Protein AF-A0A382U1D6-F1 (afdb_monomer_lite)

Radius of gyration: 24.94 Å; chains: 1; bounding box: 65×46×63 Å

Structure (mmCIF, N/CA/C/O backbone):
data_AF-A0A382U1D6-F1
#
_entry.id   AF-A0A382U1D6-F1
#
loop_
_atom_site.group_PDB
_atom_site.id
_atom_site.type_symbol
_atom_site.label_atom_id
_atom_site.label_alt_id
_atom_site.label_comp_id
_atom_site.label_asym_id
_atom_site.label_entity_id
_atom_site.label_seq_id
_atom_site.pdbx_PDB_ins_code
_atom_site.Cartn_x
_atom_site.Cartn_y
_atom_site.Cartn_z
_atom_site.occupancy
_atom_site.B_iso_or_equiv
_atom_site.auth_seq_id
_atom_site.auth_comp_id
_atom_site.auth_asym_id
_atom_site.auth_atom_id
_atom_site.pdbx_PDB_model_num
ATOM 1 N N . LYS A 1 1 ? -32.615 -2.394 10.708 1.00 61.72 1 LYS A N 1
ATOM 2 C CA . LYS A 1 1 ? -32.248 -0.959 10.803 1.00 61.72 1 LYS A CA 1
ATOM 3 C C . LYS A 1 1 ? -30.728 -0.877 10.762 1.00 61.72 1 LYS A C 1
ATOM 5 O O . LYS A 1 1 ? -30.126 -1.782 11.329 1.00 61.72 1 LYS A O 1
ATOM 10 N N . PRO A 1 2 ? -30.120 0.109 10.083 1.00 71.50 2 PRO A N 1
ATOM 11 C CA . PRO A 1 2 ? -28.679 0.324 10.190 1.00 71.50 2 PRO A CA 1
ATOM 12 C C . PRO A 1 2 ? -28.311 0.569 11.660 1.00 71.50 2 PRO A C 1
ATOM 14 O O . PRO A 1 2 ? -29.080 1.213 12.378 1.00 71.50 2 PRO A O 1
ATOM 17 N N . ILE A 1 3 ? -27.182 0.018 12.109 1.00 77.25 3 ILE A N 1
ATOM 18 C CA . ILE A 1 3 ? -26.645 0.325 13.436 1.00 77.25 3 ILE A CA 1
ATOM 19 C C . ILE A 1 3 ? -26.146 1.771 13.435 1.00 77.25 3 ILE A C 1
ATOM 21 O O . ILE A 1 3 ? -25.499 2.207 12.483 1.00 77.25 3 ILE A O 1
ATOM 25 N N . GLN A 1 4 ? -26.471 2.524 14.482 1.00 84.25 4 GLN A N 1
ATOM 26 C CA . GLN A 1 4 ? -25.876 3.836 14.701 1.00 84.25 4 GLN A CA 1
ATOM 27 C C . GLN A 1 4 ? -24.595 3.654 15.510 1.00 84.25 4 GLN A C 1
ATOM 29 O O . GLN A 1 4 ? -24.649 3.270 16.678 1.00 84.25 4 GLN A O 1
ATOM 34 N N . LEU A 1 5 ? -23.461 3.898 14.853 1.00 88.88 5 LEU A N 1
ATOM 35 C CA . LEU A 1 5 ? -22.163 4.039 15.496 1.00 88.88 5 LEU A CA 1
ATOM 36 C C . LEU A 1 5 ? -21.977 5.512 15.868 1.00 88.88 5 LEU A C 1
ATOM 38 O O . LEU A 1 5 ? -21.835 6.360 14.988 1.00 88.88 5 LEU A O 1
ATOM 42 N N . GLY A 1 6 ? -22.000 5.804 17.162 1.00 92.25 6 GLY A N 1
ATOM 43 C CA . GLY A 1 6 ? -21.656 7.115 17.693 1.00 92.25 6 GLY A CA 1
ATOM 44 C C . GLY A 1 6 ? -20.143 7.298 17.775 1.00 92.25 6 GLY A C 1
ATOM 45 O O . GLY A 1 6 ? -19.407 6.363 18.089 1.00 92.25 6 GLY A O 1
ATOM 46 N N . TYR A 1 7 ? -19.683 8.518 17.534 1.00 92.44 7 TYR A N 1
ATOM 47 C CA . TYR A 1 7 ? -18.323 8.941 17.840 1.00 92.44 7 TYR A CA 1
ATOM 48 C C . TYR A 1 7 ? -18.414 10.170 18.738 1.00 92.44 7 TYR A C 1
ATOM 50 O O . TYR A 1 7 ? -18.991 11.183 18.334 1.00 92.44 7 TYR A O 1
ATOM 58 N N . GLY A 1 8 ? -17.912 10.066 19.966 1.00 86.38 8 GLY A N 1
ATOM 59 C CA . GLY A 1 8 ? -18.085 11.109 20.973 1.00 86.38 8 GLY A CA 1
ATOM 60 C C . GLY A 1 8 ? -18.498 10.585 22.343 1.00 86.38 8 GLY A C 1
ATOM 61 O O . GLY A 1 8 ? -18.727 9.396 22.554 1.00 86.38 8 GLY A O 1
ATOM 62 N N . ASN A 1 9 ? -18.634 11.520 23.281 1.00 78.81 9 ASN A N 1
ATOM 63 C CA . ASN A 1 9 ? -19.023 11.241 24.668 1.00 78.81 9 ASN A CA 1
ATOM 64 C C . ASN A 1 9 ? -20.546 11.257 24.885 1.00 78.81 9 ASN A C 1
ATOM 66 O O . ASN A 1 9 ? -21.025 11.165 26.014 1.00 78.81 9 ASN A O 1
ATOM 70 N N . ASN A 1 10 ? -21.327 11.396 23.815 1.00 75.38 10 ASN A N 1
ATOM 71 C CA . ASN A 1 10 ? -22.781 11.417 23.871 1.00 75.38 10 ASN A CA 1
ATOM 72 C C . ASN A 1 10 ? -23.362 10.014 24.137 1.00 75.38 10 ASN A C 1
ATOM 74 O O . ASN A 1 10 ? -22.925 8.995 23.598 1.00 75.38 10 ASN A O 1
ATOM 78 N N . ASN A 1 11 ? -24.389 9.959 24.990 1.00 73.38 11 ASN A N 1
ATOM 79 C CA . ASN A 1 11 ? -25.030 8.712 25.429 1.00 73.38 11 ASN A CA 1
ATOM 80 C C . ASN A 1 11 ? -26.156 8.221 24.505 1.00 73.38 11 ASN A C 1
ATOM 82 O O . ASN A 1 11 ? -26.844 7.269 24.850 1.00 73.38 11 ASN A O 1
ATOM 86 N N . GLU A 1 12 ? -26.353 8.844 23.345 1.00 78.38 12 GLU A N 1
ATOM 87 C CA . GLU A 1 12 ? -27.517 8.581 22.487 1.00 78.38 12 GLU A CA 1
ATOM 88 C C . GLU A 1 12 ? -27.360 7.345 21.588 1.00 78.38 12 GLU A C 1
ATOM 90 O O . GLU A 1 12 ? -28.355 6.761 21.164 1.00 78.38 12 GLU A O 1
ATOM 95 N N . SER A 1 13 ? -26.124 6.932 21.290 1.00 85.00 13 SER A N 1
ATOM 96 C CA . SER A 1 13 ? -25.859 5.790 20.406 1.00 85.00 13 SER A CA 1
ATOM 97 C C . SER A 1 13 ? -25.731 4.481 21.182 1.00 85.00 13 SER A C 1
ATOM 99 O O . SER A 1 13 ? -25.048 4.415 22.203 1.00 85.00 13 SER A O 1
ATOM 101 N N . ILE A 1 14 ? -26.342 3.421 20.644 1.00 89.81 14 ILE A N 1
ATOM 102 C CA . ILE A 1 14 ? -26.284 2.061 21.206 1.00 89.81 14 ILE A CA 1
ATOM 103 C C . ILE A 1 14 ? -24.856 1.506 21.167 1.00 89.81 14 ILE A C 1
ATOM 105 O O . ILE A 1 14 ? -24.466 0.761 22.058 1.00 89.81 14 ILE A O 1
ATOM 109 N N . LEU A 1 15 ? -24.075 1.861 20.149 1.00 93.25 15 LEU A N 1
ATOM 110 C CA . LEU A 1 15 ? -22.649 1.568 20.060 1.00 93.25 15 LEU A CA 1
ATOM 111 C C . LEU A 1 15 ? -21.903 2.885 19.874 1.00 93.25 15 LEU A C 1
ATOM 113 O O . LEU A 1 15 ? -22.2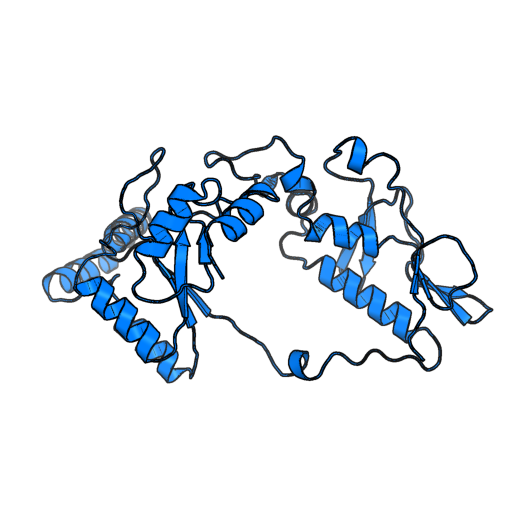79 3.669 19.002 1.00 93.25 15 LEU A O 1
ATOM 117 N N . ARG A 1 16 ? -20.841 3.121 20.646 1.00 94.50 16 ARG A N 1
ATOM 118 C CA . ARG A 1 16 ? -19.991 4.301 20.462 1.00 94.50 16 ARG A CA 1
ATOM 119 C C . ARG A 1 16 ? -18.500 4.032 20.616 1.00 94.50 16 ARG A C 1
ATOM 121 O O . ARG A 1 16 ? -18.099 3.143 21.363 1.00 94.50 16 ARG A O 1
ATOM 128 N N . VAL A 1 17 ? -17.702 4.869 19.962 1.00 95.69 17 VAL A N 1
ATOM 129 C CA . VAL A 1 17 ? -16.255 4.999 20.169 1.00 95.69 17 VAL A CA 1
ATOM 130 C C . VAL A 1 17 ? -15.987 6.265 20.974 1.00 95.69 17 VAL A C 1
ATOM 132 O O . VAL A 1 17 ? -16.478 7.341 20.620 1.00 95.69 17 VAL A O 1
ATOM 135 N N . VAL A 1 18 ? -15.225 6.126 22.058 1.00 94.19 18 VAL A N 1
ATOM 136 C CA . VAL A 1 18 ? -14.724 7.255 22.845 1.00 94.19 18 VAL A CA 1
ATOM 137 C C . VAL A 1 18 ? -13.566 7.897 22.071 1.00 94.19 18 VAL A C 1
ATOM 139 O O . VAL A 1 18 ? -12.610 7.185 21.752 1.00 94.19 18 VAL A O 1
ATOM 142 N N . PRO A 1 19 ? -13.644 9.201 21.741 1.00 93.50 19 PRO A N 1
ATOM 143 C CA . PRO A 1 19 ? -12.557 9.908 21.075 1.00 93.50 19 PRO A CA 1
ATOM 144 C C . PRO A 1 19 ? -11.292 9.912 21.924 1.00 93.50 19 PRO A C 1
ATOM 146 O O . PRO A 1 19 ? -11.357 10.034 23.149 1.00 93.50 19 PRO A O 1
ATOM 149 N N . GLY A 1 20 ? -10.153 9.819 21.254 1.00 92.31 20 GLY A N 1
ATOM 150 C CA . GLY A 1 20 ? -8.848 9.987 21.863 1.00 92.31 20 GLY A CA 1
ATOM 151 C C . GLY A 1 20 ? -8.462 11.458 21.958 1.00 92.31 20 GLY A C 1
ATOM 152 O O . GLY A 1 20 ? -9.138 12.350 21.436 1.00 92.31 20 GLY A O 1
ATOM 153 N N . GLU A 1 21 ? -7.331 11.706 22.601 1.00 91.44 21 GLU A N 1
ATOM 154 C CA . GLU A 1 21 ? -6.744 13.039 22.726 1.00 91.44 21 GLU A CA 1
ATOM 155 C C . GLU A 1 21 ? -6.018 13.408 21.434 1.00 91.44 21 GLU A C 1
ATOM 157 O O . GLU A 1 21 ? -4.825 13.170 21.253 1.00 91.44 21 GLU A O 1
ATOM 162 N N . VAL A 1 22 ? -6.797 13.919 20.483 1.00 92.81 22 VAL A N 1
ATOM 163 C CA . VAL A 1 22 ? -6.291 14.387 19.191 1.00 92.81 22 VAL A CA 1
ATOM 164 C C . VAL A 1 22 ? -5.761 15.819 19.287 1.00 92.81 22 VAL A C 1
ATOM 166 O O . VAL A 1 22 ? -4.750 16.122 18.660 1.00 92.81 22 VAL A O 1
ATOM 169 N N . ASP A 1 23 ? -6.435 16.688 20.047 1.00 88.94 23 ASP A N 1
ATOM 170 C CA . ASP A 1 23 ? -6.096 18.101 20.262 1.00 88.94 23 ASP A CA 1
ATOM 171 C C . ASP A 1 23 ? -5.495 18.791 19.022 1.00 88.94 23 ASP A C 1
ATOM 173 O O . ASP A 1 23 ? -6.114 18.836 17.956 1.00 88.94 23 ASP A O 1
ATOM 177 N N . SER A 1 24 ? -4.282 19.328 19.154 1.00 94.12 24 SER A N 1
ATOM 178 C CA . SER A 1 24 ? -3.529 19.986 18.094 1.00 94.12 24 SER A CA 1
ATOM 179 C C . SER A 1 24 ? -2.561 19.045 17.369 1.00 94.12 24 SER A C 1
ATOM 181 O O . SER A 1 24 ? -1.783 19.508 16.543 1.00 94.12 24 SER A O 1
ATOM 183 N N . PHE A 1 25 ? -2.603 17.726 17.605 1.00 96.31 25 PHE A N 1
ATOM 184 C CA . PHE A 1 25 ? -1.653 16.754 17.040 1.00 96.31 25 PHE A CA 1
ATOM 185 C C . PHE A 1 25 ? -1.473 16.913 15.523 1.00 96.31 25 PHE A C 1
ATOM 187 O O . PHE A 1 25 ? -0.350 17.019 15.023 1.00 96.31 25 PHE A O 1
ATOM 194 N N . PHE A 1 26 ? -2.591 16.979 14.788 1.00 94.69 26 PHE A N 1
ATOM 195 C CA . PHE A 1 26 ? -2.567 17.114 13.331 1.00 94.69 26 PHE A CA 1
ATOM 196 C C . PHE A 1 26 ? -2.180 18.525 12.874 1.00 94.69 26 PHE A C 1
ATOM 198 O O . PHE A 1 26 ? -1.441 18.665 11.899 1.00 94.69 26 PHE A O 1
ATOM 205 N N . SER A 1 27 ? -2.651 19.574 13.560 1.00 95.50 27 SER A N 1
ATOM 206 C CA . SER A 1 27 ? -2.316 20.961 13.205 1.00 95.50 27 SER A CA 1
ATOM 207 C C . SER A 1 27 ? -0.848 21.285 13.467 1.00 95.50 27 SER A C 1
ATOM 209 O O . SER A 1 27 ? -0.228 22.003 12.685 1.00 95.50 27 SER A O 1
ATOM 211 N N . ASP A 1 28 ? -0.290 20.699 14.522 1.00 96.62 28 ASP A N 1
ATOM 212 C CA . ASP A 1 28 ? 1.096 20.869 14.950 1.00 96.62 28 ASP A CA 1
ATOM 213 C C . ASP A 1 28 ? 2.046 19.925 14.205 1.00 96.62 28 ASP A C 1
ATOM 215 O O . ASP A 1 28 ? 3.256 19.980 14.418 1.00 96.62 28 ASP A O 1
ATOM 219 N N . LYS A 1 29 ? 1.511 19.068 13.321 1.00 95.75 29 LYS A N 1
ATOM 220 C CA . LYS A 1 29 ? 2.270 18.096 12.523 1.00 95.75 29 LYS A CA 1
ATOM 221 C C . LYS A 1 29 ? 3.151 17.178 13.370 1.00 95.75 29 LYS A C 1
ATOM 223 O O . LYS A 1 29 ? 4.266 16.836 12.985 1.00 95.75 29 LYS A O 1
ATOM 228 N N . GLN A 1 30 ? 2.647 16.760 14.524 1.00 96.88 30 GLN A N 1
ATOM 229 C CA . GLN A 1 30 ? 3.351 15.789 15.350 1.00 96.88 30 GLN A CA 1
ATOM 230 C C . GLN A 1 30 ? 3.383 14.423 14.641 1.00 96.88 30 GLN A C 1
ATOM 232 O O . GLN A 1 30 ? 2.424 14.021 13.980 1.00 96.88 30 GLN A O 1
ATOM 237 N N . GLU A 1 31 ? 4.500 13.704 14.758 1.00 96.06 31 GLU A N 1
ATOM 238 C CA . GLU A 1 31 ? 4.709 12.441 14.036 1.00 96.06 31 GLU A CA 1
ATOM 239 C C . GLU A 1 31 ? 4.026 11.235 14.694 1.00 96.06 31 GLU A C 1
ATOM 241 O O . GLU A 1 31 ? 3.459 10.385 14.005 1.00 96.06 31 GLU A O 1
ATOM 246 N N . ILE A 1 32 ? 4.117 11.124 16.022 1.00 96.19 32 ILE A N 1
ATOM 247 C CA . ILE A 1 32 ? 3.665 9.962 16.799 1.00 96.19 32 ILE A CA 1
ATOM 248 C C . ILE A 1 32 ? 2.825 10.476 17.973 1.00 96.19 32 ILE A C 1
ATOM 250 O O . ILE A 1 32 ? 3.353 11.247 18.774 1.00 96.19 32 ILE A O 1
ATOM 254 N N . PRO A 1 33 ? 1.541 10.092 18.086 1.00 96.56 33 PRO A N 1
ATOM 255 C CA . PRO A 1 33 ? 0.690 10.534 19.187 1.00 96.56 33 PRO A CA 1
ATOM 256 C C . PRO A 1 33 ? 1.007 9.762 20.470 1.00 96.56 33 PRO A C 1
ATOM 258 O O . PRO A 1 33 ? 1.694 8.740 20.435 1.00 96.56 33 PRO A O 1
ATOM 261 N N . ASN A 1 34 ? 0.441 10.192 21.599 1.00 95.81 34 ASN A N 1
ATOM 262 C CA . ASN A 1 34 ? 0.392 9.363 22.806 1.00 95.81 34 ASN A CA 1
ATOM 263 C C . ASN A 1 34 ? -0.337 8.045 22.511 1.00 95.81 34 ASN A C 1
ATOM 265 O O . ASN A 1 34 ? -1.276 8.008 21.716 1.00 95.81 34 ASN A O 1
ATOM 269 N N . TYR A 1 35 ? 0.090 6.948 23.129 1.00 96.69 35 TYR A N 1
ATOM 270 C CA . TYR A 1 35 ? -0.519 5.639 22.913 1.00 96.69 35 TYR A CA 1
ATOM 271 C C . TYR A 1 35 ? -0.370 4.743 24.138 1.00 96.69 35 TYR A C 1
ATOM 273 O O . TYR A 1 35 ? 0.588 4.851 24.906 1.00 96.69 35 TYR A O 1
ATOM 281 N N . CYS A 1 36 ? -1.276 3.777 24.262 1.00 96.44 36 CYS A N 1
ATOM 282 C CA . CYS A 1 36 ? -1.136 2.673 25.201 1.00 96.44 36 CYS A CA 1
ATOM 283 C C . CYS A 1 36 ? -1.242 1.329 24.473 1.00 96.44 36 CYS A C 1
ATOM 285 O O . CYS A 1 36 ? -1.838 1.224 23.402 1.00 96.44 36 CYS A O 1
ATOM 287 N N . PHE A 1 37 ? -0.646 0.282 25.043 1.00 96.75 37 PHE A N 1
ATOM 288 C CA . PHE A 1 37 ? -0.824 -1.078 24.542 1.00 96.75 37 PHE A CA 1
ATOM 289 C C . PHE A 1 37 ? -1.965 -1.776 25.269 1.00 96.75 37 PHE A C 1
ATOM 291 O O . PHE A 1 37 ? -2.012 -1.798 26.502 1.00 96.75 37 PHE A O 1
ATOM 298 N N . ILE A 1 38 ? -2.822 -2.425 24.489 1.00 96.00 38 ILE A N 1
ATOM 299 C CA . ILE A 1 38 ? -3.788 -3.410 24.966 1.00 96.00 38 ILE A CA 1
ATOM 300 C C . ILE A 1 38 ? -3.344 -4.811 24.548 1.00 96.00 38 ILE A C 1
ATOM 302 O O . ILE A 1 38 ? -2.645 -4.978 23.548 1.00 96.00 38 ILE A O 1
ATOM 306 N N . VAL A 1 39 ? -3.784 -5.825 25.290 1.00 95.19 39 VAL A N 1
ATOM 307 C CA . VAL A 1 39 ? -3.670 -7.219 24.853 1.00 95.19 39 VAL A CA 1
ATOM 308 C C . VAL A 1 39 ? -4.987 -7.609 24.194 1.00 95.19 39 VAL A C 1
ATOM 310 O O . VAL A 1 39 ? -6.013 -7.673 24.867 1.00 95.19 39 VAL A O 1
ATOM 313 N N . TRP A 1 40 ? -4.959 -7.873 22.891 1.00 94.75 40 TRP A N 1
ATOM 314 C CA . TRP A 1 40 ? -6.109 -8.338 22.120 1.00 94.75 40 TRP A CA 1
ATOM 315 C C . TRP A 1 40 ? -5.732 -9.606 21.363 1.00 94.75 40 TRP A C 1
ATOM 317 O O . TRP A 1 40 ? -4.732 -9.618 20.650 1.00 94.75 40 TRP A O 1
ATOM 327 N N . ASP A 1 41 ? -6.484 -10.687 21.574 1.00 92.31 41 ASP A N 1
ATOM 328 C CA . ASP A 1 41 ? -6.192 -12.016 21.009 1.00 92.31 41 ASP A CA 1
ATOM 329 C C . ASP A 1 41 ? -4.719 -12.457 21.200 1.00 92.31 41 ASP A C 1
ATOM 331 O O . ASP A 1 41 ? -4.022 -12.904 20.290 1.00 92.31 41 ASP A O 1
ATOM 335 N N . GLY A 1 42 ? -4.186 -12.234 22.408 1.00 93.44 42 GLY A N 1
ATOM 336 C CA . GLY A 1 42 ? -2.801 -12.577 22.756 1.00 93.44 42 GLY A CA 1
ATOM 337 C C . GLY A 1 42 ? -1.722 -11.704 22.097 1.00 93.44 42 GLY A C 1
ATOM 338 O O . GLY A 1 42 ? -0.536 -12.026 22.200 1.00 93.44 42 GLY A O 1
ATOM 339 N N . LYS A 1 43 ? -2.093 -10.603 21.434 1.00 94.69 43 LYS A N 1
ATOM 340 C CA . LYS A 1 43 ? -1.168 -9.654 20.801 1.00 94.69 43 LYS A CA 1
ATOM 341 C C . LYS A 1 43 ? -1.223 -8.287 21.468 1.00 94.69 43 LYS A C 1
ATOM 343 O O . LYS A 1 43 ? -2.289 -7.815 21.847 1.00 94.69 43 LYS A O 1
ATOM 348 N N . ASN A 1 44 ? -0.063 -7.641 21.569 1.00 95.94 44 ASN A N 1
ATOM 349 C CA . ASN A 1 44 ? 0.026 -6.250 22.000 1.00 95.94 44 ASN A CA 1
ATOM 350 C C . ASN A 1 44 ? -0.349 -5.347 20.827 1.00 95.94 44 ASN A C 1
ATOM 352 O O . ASN A 1 44 ? 0.407 -5.248 19.861 1.00 95.94 44 ASN A O 1
ATOM 356 N N . ILE A 1 45 ? -1.509 -4.706 20.915 1.00 97.50 45 ILE A N 1
ATOM 357 C CA . ILE A 1 45 ? -2.021 -3.791 19.896 1.00 97.50 45 ILE A CA 1
ATOM 358 C C . ILE A 1 45 ? -1.994 -2.373 20.477 1.00 97.50 45 ILE A C 1
ATOM 360 O O . ILE A 1 45 ? -2.471 -2.171 21.595 1.00 97.50 45 ILE A O 1
ATOM 364 N N . PRO A 1 46 ? -1.405 -1.391 19.778 1.00 97.75 46 PRO A N 1
ATOM 365 C CA . PRO A 1 46 ? -1.404 -0.012 20.242 1.00 97.75 46 PRO A CA 1
ATOM 366 C C . PRO A 1 46 ? -2.800 0.581 20.052 1.00 97.75 46 PRO A C 1
ATOM 368 O O . PRO A 1 46 ? -3.418 0.351 19.020 1.00 97.75 46 PRO A O 1
ATOM 371 N N . ILE A 1 47 ? -3.290 1.363 21.004 1.00 97.75 47 ILE A N 1
ATOM 372 C CA . ILE A 1 47 ? -4.384 2.312 20.793 1.00 97.75 47 ILE A CA 1
ATOM 373 C C . ILE A 1 47 ? -3.752 3.698 20.834 1.00 97.75 47 ILE A C 1
ATOM 375 O O . ILE A 1 47 ? -3.158 4.076 21.846 1.00 97.75 47 ILE A O 1
ATOM 379 N N . LEU A 1 48 ? -3.820 4.412 19.713 1.00 97.69 48 LEU A N 1
ATOM 380 C CA . LEU A 1 48 ? -3.261 5.753 19.582 1.00 97.69 48 LEU A CA 1
ATOM 381 C C . LEU A 1 48 ? -4.209 6.789 20.194 1.00 97.69 48 LEU A C 1
ATOM 383 O O . LEU A 1 48 ? -5.389 6.511 20.408 1.00 97.69 48 LEU A O 1
ATOM 387 N N . PHE A 1 49 ? -3.678 7.984 20.451 1.00 96.75 49 PHE A N 1
ATOM 388 C CA . PHE A 1 49 ? -4.381 9.098 21.091 1.00 96.75 49 PHE A CA 1
ATOM 389 C C . PHE A 1 49 ? -4.893 8.738 22.495 1.00 96.75 49 PHE A C 1
ATOM 391 O O . PHE A 1 49 ? -6.012 9.074 22.878 1.00 96.75 49 PHE A O 1
ATOM 398 N N . SER A 1 50 ? -4.075 8.000 23.254 1.00 94.69 50 SER A N 1
ATOM 399 C CA . SER A 1 50 ? -4.429 7.473 24.574 1.00 94.69 50 SER A CA 1
ATOM 400 C C . SER A 1 50 ? -3.300 7.706 25.582 1.00 94.69 50 SER A C 1
ATOM 402 O O . SER A 1 50 ? -2.224 7.126 25.447 1.00 94.69 50 SER A O 1
ATOM 404 N N . GLU A 1 51 ? -3.541 8.544 26.597 1.00 83.81 51 GLU A N 1
ATOM 405 C CA . GLU A 1 51 ? -2.569 8.830 27.670 1.00 83.81 51 GLU A CA 1
ATOM 406 C C . GLU A 1 51 ? -2.612 7.829 28.826 1.00 83.81 51 GLU A C 1
ATOM 408 O O . GLU A 1 51 ? -1.626 7.624 29.537 1.00 83.81 51 GLU A O 1
ATOM 413 N N . SER A 1 52 ? -3.764 7.191 29.029 1.00 87.75 52 SER A N 1
ATOM 414 C CA . SER A 1 52 ? -3.985 6.281 30.145 1.00 87.75 52 SER A CA 1
ATOM 415 C C . SER A 1 52 ? -4.131 4.841 29.679 1.00 87.75 52 SER A C 1
ATOM 417 O O . SER A 1 52 ? -4.535 4.537 28.558 1.00 87.75 52 SER A O 1
ATOM 419 N N . LYS A 1 53 ? -3.784 3.911 30.570 1.00 91.00 53 LYS A N 1
ATOM 420 C CA . LYS A 1 53 ? -3.951 2.488 30.299 1.00 91.00 53 LYS A CA 1
ATOM 421 C C . LYS A 1 53 ? -5.440 2.149 30.218 1.00 91.00 53 LYS A C 1
ATOM 423 O O . LYS A 1 53 ? -6.157 2.259 31.211 1.00 91.00 53 LYS A O 1
ATOM 428 N N . ILE A 1 54 ? -5.864 1.627 29.074 1.00 92.69 54 ILE A N 1
ATOM 429 C CA . ILE A 1 54 ? -7.213 1.094 28.887 1.00 92.69 54 ILE A CA 1
ATOM 430 C C . ILE A 1 54 ? -7.317 -0.245 29.630 1.00 92.69 54 ILE A C 1
ATOM 432 O O . ILE A 1 54 ? -6.662 -1.224 29.269 1.00 92.69 54 ILE A O 1
ATOM 436 N N . GLN A 1 55 ? -8.117 -0.289 30.698 1.00 87.06 55 GLN A N 1
ATOM 437 C CA . GLN A 1 55 ? -8.355 -1.520 31.466 1.00 87.06 55 GLN A CA 1
ATOM 438 C C . GLN A 1 55 ? -9.340 -2.451 30.757 1.00 87.06 55 GLN A C 1
ATOM 440 O O . GLN A 1 55 ? -9.128 -3.661 30.706 1.00 87.06 55 GLN A O 1
ATOM 445 N N . GLN A 1 56 ? -10.401 -1.873 30.194 1.00 91.38 56 GLN A N 1
ATOM 446 C CA . GLN A 1 56 ? -11.442 -2.579 29.465 1.00 91.38 56 GLN A CA 1
ATOM 447 C C . GLN A 1 56 ? -11.729 -1.821 28.173 1.00 91.38 56 GLN A C 1
ATOM 449 O O . GLN A 1 56 ? -12.240 -0.707 28.206 1.00 91.38 56 GLN A O 1
ATOM 454 N N . LEU A 1 57 ? -11.385 -2.425 27.033 1.00 94.75 57 LEU A N 1
ATOM 455 C CA . LEU A 1 57 ? -11.558 -1.777 25.735 1.00 94.75 57 LEU A CA 1
ATOM 456 C C . LEU A 1 57 ? -13.023 -1.728 25.305 1.00 94.75 57 LEU A C 1
ATOM 458 O O . LEU A 1 57 ? -13.470 -0.693 24.834 1.00 94.75 57 LEU A O 1
ATOM 462 N N . ILE A 1 58 ? -13.756 -2.834 25.460 1.00 95.62 58 ILE A N 1
ATOM 463 C CA . ILE A 1 58 ? -15.183 -2.917 25.137 1.00 95.62 58 ILE A CA 1
ATOM 464 C C . ILE A 1 58 ? -15.962 -3.072 26.440 1.00 95.62 58 ILE A C 1
ATOM 466 O O . ILE A 1 58 ? -15.823 -4.075 27.144 1.00 95.62 58 ILE A O 1
ATOM 470 N N . GLU A 1 59 ? -16.795 -2.086 26.751 1.00 94.62 59 GLU A N 1
ATOM 471 C CA . GLU A 1 59 ? -17.702 -2.097 27.895 1.00 94.62 59 GLU A CA 1
ATOM 472 C C . GLU A 1 59 ? -19.150 -2.203 27.421 1.00 94.62 59 GLU A C 1
ATOM 474 O O . GLU A 1 59 ? -19.578 -1.468 26.532 1.00 94.62 59 GLU A O 1
ATOM 479 N N . ARG A 1 60 ? -19.924 -3.092 28.050 1.00 92.06 60 ARG A N 1
ATOM 480 C CA . ARG A 1 60 ? -21.378 -3.114 27.913 1.00 92.06 60 ARG A CA 1
ATOM 481 C C . ARG A 1 60 ? -22.008 -2.490 29.152 1.00 92.06 60 ARG A C 1
ATOM 483 O O . ARG A 1 60 ? -21.841 -3.016 30.249 1.00 92.06 60 ARG A O 1
ATOM 490 N N . THR A 1 61 ? -22.761 -1.414 28.963 1.00 87.69 61 THR A N 1
ATOM 491 C CA . THR A 1 61 ? -23.453 -0.721 30.052 1.00 87.69 61 THR A CA 1
ATOM 492 C C . THR A 1 61 ? -24.719 -1.465 30.474 1.00 87.69 61 THR A C 1
ATOM 494 O O . THR A 1 61 ? -25.280 -2.271 29.722 1.00 87.69 61 THR A O 1
ATOM 497 N N . GLU A 1 62 ? -25.235 -1.134 31.659 1.00 81.00 62 GLU A N 1
ATOM 498 C CA . GLU A 1 62 ? -26.508 -1.662 32.174 1.00 81.00 62 GLU A CA 1
ATOM 499 C C . GLU A 1 62 ? -27.697 -1.367 31.239 1.00 81.00 62 GLU A C 1
ATOM 501 O O . GLU A 1 62 ? -28.634 -2.157 31.137 1.00 81.00 62 GLU A O 1
ATOM 506 N N . GLN A 1 63 ? -27.628 -0.271 30.476 1.00 79.50 63 GLN A N 1
ATOM 507 C CA . GLN A 1 63 ? -28.635 0.130 29.486 1.00 79.50 63 GLN A CA 1
ATOM 508 C C . GLN A 1 63 ? -28.482 -0.598 28.136 1.00 79.50 63 GLN A C 1
ATOM 510 O O . GLN A 1 63 ? -29.122 -0.235 27.154 1.00 79.50 63 GLN A O 1
ATOM 515 N N . SER A 1 64 ? -27.649 -1.644 28.068 1.00 81.38 64 SER A N 1
ATOM 516 C CA . SER A 1 64 ? -27.320 -2.382 26.839 1.00 81.38 64 SER A CA 1
ATOM 517 C C . SER A 1 64 ? -26.668 -1.536 25.739 1.00 81.38 64 SER A C 1
ATOM 519 O O . SER A 1 64 ? -26.744 -1.899 24.565 1.00 81.38 64 SER A O 1
ATOM 521 N N . HIS A 1 65 ? -25.985 -0.449 26.107 1.00 89.25 65 HIS A N 1
ATOM 522 C CA . HIS A 1 65 ? -25.086 0.245 25.187 1.00 89.25 65 HIS A CA 1
ATOM 523 C C . HIS A 1 65 ? -23.713 -0.432 25.206 1.00 89.25 65 HIS A C 1
ATOM 525 O O . HIS A 1 65 ? -23.307 -0.997 26.218 1.00 89.25 65 HIS A O 1
ATOM 531 N N . THR A 1 66 ? -22.997 -0.373 24.090 1.00 94.06 66 THR A N 1
ATOM 532 C CA . THR A 1 66 ? -21.604 -0.802 23.967 1.00 94.06 66 THR A CA 1
ATOM 533 C C . THR A 1 66 ? -20.713 0.422 23.769 1.00 94.06 66 THR A C 1
ATOM 535 O O . THR A 1 66 ? -21.004 1.289 22.945 1.00 94.06 66 THR A O 1
ATOM 538 N N . ILE A 1 67 ? -19.620 0.491 24.520 1.00 94.94 67 ILE A N 1
ATOM 539 C CA . ILE A 1 67 ? -18.641 1.576 24.485 1.00 94.94 67 ILE A CA 1
ATOM 540 C C . ILE A 1 67 ? -17.275 0.983 24.150 1.00 94.94 67 ILE A C 1
ATOM 542 O O . ILE A 1 67 ? -16.853 0.018 24.785 1.00 94.94 67 ILE A O 1
ATOM 546 N N . ILE A 1 68 ? -16.581 1.576 23.180 1.00 96.12 68 ILE A N 1
ATOM 547 C CA . ILE A 1 68 ? -15.171 1.306 22.892 1.00 96.12 68 ILE A CA 1
ATOM 548 C C . ILE A 1 68 ? -14.337 2.423 23.536 1.00 96.12 68 ILE A C 1
ATOM 550 O O . ILE A 1 68 ? -14.360 3.556 23.057 1.00 96.12 68 ILE A O 1
ATOM 554 N N . HIS A 1 69 ? -13.607 2.118 24.612 1.00 94.62 69 HIS A N 1
ATOM 555 C CA . HIS A 1 69 ? -12.790 3.056 25.412 1.00 94.62 69 HIS A CA 1
ATOM 556 C C . HIS A 1 69 ? -11.421 3.365 24.797 1.00 94.62 69 HIS A C 1
ATOM 558 O O . HIS A 1 69 ? -10.424 3.533 25.494 1.00 94.62 69 HIS A O 1
ATOM 564 N N . GLY A 1 70 ? -11.355 3.397 23.475 1.00 94.06 70 GLY A N 1
ATOM 565 C CA . GLY A 1 70 ? -10.132 3.636 22.735 1.00 94.06 70 GLY A CA 1
ATOM 566 C C . GLY A 1 70 ? -10.457 4.043 21.314 1.00 94.06 70 GLY A C 1
ATOM 567 O O . GLY A 1 70 ? -11.341 3.458 20.682 1.00 94.06 70 GLY A O 1
ATOM 568 N N . ASP A 1 71 ? -9.732 5.031 20.807 1.00 95.88 71 ASP A N 1
ATOM 569 C CA . ASP A 1 71 ? -10.043 5.636 19.522 1.00 95.88 71 ASP A CA 1
ATOM 570 C C . ASP A 1 71 ? -9.509 4.809 18.353 1.00 95.88 71 ASP A C 1
ATOM 572 O O . ASP A 1 71 ? -8.535 5.144 17.675 1.00 95.88 71 ASP A O 1
ATOM 576 N N . VAL A 1 72 ? -10.163 3.676 18.120 1.00 96.12 72 VAL A N 1
ATOM 577 C CA . VAL A 1 72 ? -9.853 2.769 17.013 1.00 96.12 72 VAL A CA 1
ATOM 578 C C . VAL A 1 72 ? -10.089 3.423 15.649 1.00 96.12 72 VAL A C 1
ATOM 580 O O . VAL A 1 72 ? -9.493 2.992 14.664 1.00 96.12 72 VAL A O 1
ATOM 583 N N . ILE A 1 73 ? -10.908 4.479 15.574 1.00 96.00 73 ILE A N 1
ATOM 584 C CA . ILE A 1 73 ? -11.198 5.203 14.332 1.00 96.00 73 ILE A CA 1
ATOM 585 C C . ILE A 1 73 ? -10.037 6.134 13.981 1.00 96.00 73 ILE A C 1
ATOM 587 O O . ILE A 1 73 ? -9.480 6.018 12.889 1.00 96.00 73 ILE A O 1
ATOM 591 N N . MET A 1 74 ? -9.604 6.992 14.907 1.00 96.50 74 MET A N 1
ATOM 592 C CA . MET A 1 74 ? -8.454 7.871 14.676 1.00 96.50 74 MET A CA 1
ATOM 593 C C . MET A 1 74 ? -7.138 7.104 14.620 1.00 96.50 74 MET A C 1
ATOM 595 O O . MET A 1 74 ? -6.276 7.436 13.805 1.00 96.50 74 MET A O 1
ATOM 599 N N . SER A 1 75 ? -7.004 6.020 15.390 1.00 97.50 75 SER A N 1
ATOM 600 C CA . SER A 1 75 ? -5.872 5.097 15.246 1.00 97.50 75 SER A CA 1
ATOM 601 C C . SER A 1 75 ? -5.825 4.500 13.835 1.00 97.50 75 SER A C 1
ATOM 603 O O . SER A 1 75 ? -4.765 4.460 13.214 1.00 97.50 75 SER A O 1
ATOM 605 N N . THR A 1 76 ? -6.975 4.085 13.287 1.00 98.00 76 THR A N 1
ATOM 606 C CA . THR A 1 76 ? -7.071 3.597 11.900 1.00 98.00 76 THR A CA 1
ATOM 607 C C . THR A 1 76 ? -6.686 4.683 10.900 1.00 98.00 76 THR A C 1
ATOM 609 O O . THR A 1 76 ? -5.892 4.422 9.995 1.00 98.00 76 THR A O 1
ATOM 612 N N . PHE A 1 77 ? -7.207 5.901 11.070 1.00 96.88 77 PHE A N 1
ATOM 613 C CA . PHE A 1 77 ? -6.883 7.028 10.200 1.00 96.88 77 PHE A CA 1
ATOM 614 C C . PHE A 1 77 ? -5.378 7.316 10.174 1.00 96.88 77 PHE A C 1
ATOM 616 O O . PHE A 1 77 ? -4.813 7.445 9.091 1.00 96.88 77 PHE A O 1
ATOM 623 N N . TYR A 1 78 ? -4.712 7.352 11.331 1.00 97.50 78 TYR A N 1
ATOM 624 C CA . TYR A 1 78 ? -3.267 7.580 11.428 1.00 97.50 78 TYR A CA 1
ATOM 625 C C . TYR A 1 78 ? -2.459 6.600 10.561 1.00 97.50 78 TYR A C 1
ATOM 627 O O . TYR A 1 78 ? -1.625 7.025 9.761 1.00 97.50 78 TYR A O 1
ATOM 635 N N . PHE A 1 79 ? -2.739 5.294 10.672 1.00 96.94 79 PHE A N 1
ATOM 636 C CA . PHE A 1 79 ? -2.016 4.278 9.902 1.00 96.94 79 PHE A CA 1
ATOM 637 C C . PHE A 1 79 ? -2.368 4.300 8.415 1.00 96.94 79 PHE A C 1
ATOM 639 O O . PHE A 1 79 ? -1.470 4.237 7.582 1.00 96.94 79 PHE A O 1
ATOM 646 N N . LEU A 1 80 ? -3.656 4.384 8.066 1.00 95.88 80 LEU A N 1
ATOM 647 C CA . LEU A 1 80 ? -4.092 4.293 6.667 1.00 95.88 80 LEU A CA 1
ATOM 648 C C . LEU A 1 80 ? -3.816 5.562 5.856 1.00 95.88 80 LEU A C 1
ATOM 650 O O . LEU A 1 80 ? -3.693 5.484 4.638 1.00 95.88 80 LEU A O 1
ATOM 654 N N . SER A 1 81 ? -3.713 6.721 6.508 1.00 94.00 81 SER A N 1
ATOM 655 C CA . SER A 1 81 ? -3.305 7.967 5.847 1.00 94.00 81 SER A CA 1
ATOM 656 C C . SER A 1 81 ? -1.792 8.069 5.635 1.00 94.00 81 SER A C 1
ATOM 658 O O . SER A 1 81 ? -1.337 9.033 5.018 1.00 94.00 81 SER A O 1
ATOM 660 N N . CYS A 1 82 ? -1.009 7.107 6.144 1.00 93.69 82 CYS A N 1
ATOM 661 C CA . CYS A 1 82 ? 0.448 7.203 6.233 1.00 93.69 82 CYS A CA 1
ATOM 662 C C . CYS A 1 82 ? 0.885 8.529 6.880 1.00 93.69 82 CYS A C 1
ATOM 664 O O . CYS A 1 82 ? 1.829 9.165 6.414 1.00 93.69 82 CYS A O 1
ATOM 666 N N . TRP A 1 83 ? 0.173 8.972 7.930 1.00 95.56 83 TRP A N 1
ATOM 667 C CA . TRP A 1 83 ? 0.334 10.313 8.504 1.00 95.56 83 TRP A CA 1
ATOM 668 C C . TRP A 1 83 ? 1.795 10.647 8.806 1.00 95.56 83 TRP A C 1
ATOM 670 O O . TRP A 1 83 ? 2.278 11.701 8.401 1.00 95.56 83 TRP A O 1
ATOM 680 N N . GLN A 1 84 ? 2.503 9.722 9.461 1.00 94.94 84 GLN A N 1
ATOM 681 C CA . GLN A 1 84 ? 3.902 9.909 9.832 1.00 94.94 84 GLN A CA 1
ATOM 682 C C . GLN A 1 84 ? 4.800 10.151 8.609 1.00 94.94 84 GLN A C 1
ATOM 684 O O . GLN A 1 84 ? 5.641 11.042 8.642 1.00 94.94 84 GLN A O 1
ATOM 689 N N . GLU A 1 85 ? 4.592 9.406 7.520 1.00 93.38 85 GLU A N 1
ATOM 690 C CA . GLU A 1 85 ? 5.367 9.565 6.281 1.00 93.38 85 GLU A CA 1
ATOM 691 C C . GLU A 1 85 ? 5.114 10.926 5.619 1.00 93.38 85 GLU A C 1
ATOM 693 O O . GLU A 1 85 ? 5.992 11.458 4.950 1.00 93.38 85 GLU A O 1
ATOM 698 N N . ASN A 1 86 ? 3.917 11.487 5.806 1.00 92.44 86 ASN A N 1
ATOM 699 C CA . ASN A 1 86 ? 3.512 12.771 5.236 1.00 92.44 86 ASN A CA 1
ATOM 700 C C . ASN A 1 86 ? 4.036 13.985 6.027 1.00 92.44 86 ASN A C 1
ATOM 702 O O . ASN A 1 86 ? 4.195 15.058 5.449 1.00 92.44 86 ASN A O 1
ATOM 706 N N . VAL A 1 87 ? 4.268 13.855 7.338 1.00 94.19 87 VAL A N 1
ATOM 707 C CA . VAL A 1 87 ? 4.716 14.986 8.177 1.00 94.19 87 VAL A CA 1
ATOM 708 C C . VAL A 1 87 ? 6.183 14.930 8.589 1.00 94.19 87 VAL A C 1
ATOM 710 O O . VAL A 1 87 ? 6.709 15.953 9.018 1.00 94.19 87 VAL A O 1
ATOM 713 N N . SER A 1 88 ? 6.838 13.775 8.471 1.00 93.75 88 SER A N 1
ATOM 714 C CA . SER A 1 88 ? 8.247 13.632 8.830 1.00 93.75 88 SER A CA 1
ATOM 715 C C . SER A 1 88 ? 9.175 14.228 7.772 1.00 93.75 88 SER A C 1
ATOM 717 O O . SER A 1 88 ? 8.995 14.009 6.576 1.00 93.75 88 SER A O 1
ATOM 719 N N . ASP A 1 89 ? 10.236 14.896 8.224 1.00 92.94 89 ASP A N 1
ATOM 720 C CA . ASP A 1 89 ? 11.338 15.351 7.366 1.00 92.94 89 ASP A CA 1
ATOM 721 C C . ASP A 1 89 ? 12.399 14.250 7.132 1.00 92.94 89 ASP A C 1
ATOM 723 O O . ASP A 1 89 ? 13.386 14.452 6.416 1.00 92.94 89 ASP A O 1
ATOM 727 N N . ALA A 1 90 ? 12.240 13.074 7.753 1.00 93.62 90 ALA A N 1
ATOM 728 C CA . ALA A 1 90 ? 13.187 11.974 7.624 1.00 93.62 90 ALA A CA 1
ATOM 729 C C . ALA A 1 90 ? 13.157 11.376 6.212 1.00 93.62 90 ALA A C 1
ATOM 731 O O . ALA A 1 90 ? 12.108 10.977 5.705 1.00 93.62 90 ALA A O 1
ATOM 732 N N . THR A 1 91 ? 14.334 11.237 5.598 1.00 92.75 91 THR A N 1
ATOM 733 C CA . THR A 1 91 ? 14.486 10.646 4.263 1.00 92.75 91 THR A CA 1
ATOM 734 C C . THR A 1 91 ? 15.681 9.700 4.191 1.00 92.75 91 THR A C 1
ATOM 736 O O . THR A 1 91 ? 16.693 9.887 4.868 1.00 92.75 91 THR A O 1
ATOM 739 N N . ASP A 1 92 ? 15.555 8.644 3.389 1.00 92.00 92 ASP A N 1
ATOM 740 C CA . ASP A 1 92 ? 16.665 7.763 3.036 1.00 92.00 92 ASP A CA 1
ATOM 741 C C . ASP A 1 92 ? 17.444 8.292 1.816 1.00 92.00 92 ASP A C 1
ATOM 743 O O . ASP A 1 92 ? 17.128 9.339 1.253 1.00 92.00 92 ASP A O 1
ATOM 747 N N . GLU A 1 93 ? 18.465 7.556 1.367 1.00 89.25 93 GLU A N 1
ATOM 748 C CA . GLU A 1 93 ? 19.302 7.941 0.215 1.00 89.25 93 GLU A CA 1
ATOM 749 C C . GLU A 1 93 ? 18.522 8.109 -1.104 1.00 89.25 93 GLU A C 1
ATOM 751 O O . GLU A 1 93 ? 19.039 8.680 -2.067 1.00 89.25 93 GLU A O 1
ATOM 756 N N . MET A 1 94 ? 17.289 7.600 -1.166 1.00 87.44 94 MET A N 1
ATOM 757 C CA . MET A 1 94 ? 16.402 7.691 -2.322 1.00 87.44 94 MET A CA 1
ATOM 758 C C . MET A 1 94 ? 15.295 8.735 -2.132 1.00 87.44 94 MET A C 1
ATOM 760 O O . MET A 1 94 ? 14.464 8.889 -3.024 1.00 87.44 94 MET A O 1
ATOM 764 N N . GLY A 1 95 ? 15.288 9.467 -1.013 1.00 87.38 95 GLY A N 1
ATOM 765 C CA . GLY A 1 95 ? 14.276 10.477 -0.702 1.00 87.38 95 GLY A CA 1
ATOM 766 C C . GLY A 1 95 ? 12.955 9.897 -0.191 1.00 87.38 95 GLY A C 1
ATOM 767 O O . GLY A 1 95 ? 11.937 10.576 -0.256 1.00 87.38 95 GLY A O 1
ATOM 768 N N . ARG A 1 96 ? 12.944 8.643 0.277 1.00 90.62 96 ARG A N 1
ATOM 769 C CA . ARG A 1 96 ? 11.750 7.977 0.825 1.00 90.62 96 ARG A CA 1
ATOM 770 C C . ARG A 1 96 ? 11.734 8.089 2.341 1.00 90.62 96 ARG A C 1
ATOM 772 O O . ARG A 1 96 ? 12.802 8.139 2.951 1.00 90.62 96 ARG A O 1
ATOM 779 N N . PHE A 1 97 ? 10.555 8.013 2.952 1.00 93.06 97 PHE A N 1
ATOM 780 C CA . PHE A 1 97 ? 10.458 7.876 4.403 1.00 93.06 97 PHE A CA 1
ATOM 781 C C . PHE A 1 97 ? 11.170 6.585 4.871 1.00 93.06 97 PHE A C 1
ATOM 783 O O . PHE A 1 97 ? 10.833 5.489 4.402 1.00 93.06 97 PHE A O 1
ATOM 790 N N . PRO A 1 98 ? 12.171 6.659 5.770 1.00 93.69 98 PRO A N 1
ATOM 791 C CA . PRO A 1 98 ? 12.897 5.478 6.204 1.00 93.69 98 PRO A CA 1
ATOM 792 C C . PRO A 1 98 ? 12.012 4.591 7.078 1.00 93.69 98 PRO A C 1
ATOM 794 O O . PRO A 1 98 ? 11.631 4.959 8.184 1.00 93.69 98 PRO A O 1
ATOM 797 N N . PHE A 1 99 ? 11.786 3.350 6.645 1.00 91.12 99 PHE A N 1
ATOM 798 C CA . PHE A 1 99 ? 11.013 2.357 7.402 1.00 91.12 99 PHE A CA 1
ATOM 799 C C . PHE A 1 99 ? 11.422 2.236 8.883 1.00 91.12 99 PHE A C 1
ATOM 801 O O . PHE A 1 99 ? 10.564 2.051 9.746 1.00 91.12 99 PHE A O 1
ATOM 808 N N . LYS A 1 100 ? 12.720 2.362 9.196 1.00 94.56 100 LYS A N 1
ATOM 809 C CA . LYS A 1 100 ? 13.235 2.281 10.574 1.00 94.56 100 LYS A CA 1
ATOM 810 C C . LYS A 1 100 ? 12.686 3.379 11.488 1.00 94.56 100 LYS A C 1
ATOM 812 O O . LYS A 1 100 ? 12.579 3.146 12.691 1.00 94.56 100 LYS A O 1
ATOM 817 N N . GLU A 1 101 ? 12.322 4.527 10.920 1.00 95.06 101 GLU A N 1
ATOM 818 C CA . GLU A 1 101 ? 11.750 5.657 11.650 1.00 95.06 101 GLU A CA 1
ATOM 819 C C . GLU A 1 101 ? 10.260 5.485 11.950 1.00 95.06 101 GLU A C 1
ATOM 821 O O . GLU A 1 101 ? 9.745 6.153 12.853 1.00 95.06 101 GLU A O 1
ATOM 826 N N . SER A 1 102 ? 9.590 4.554 11.260 1.00 95.19 102 SER A N 1
ATOM 827 C CA . SER A 1 102 ? 8.166 4.288 11.456 1.00 95.19 102 SER A CA 1
ATOM 828 C C . SER A 1 102 ? 7.851 3.871 12.891 1.00 95.19 102 SER A C 1
ATOM 830 O O . SER A 1 102 ? 8.589 3.104 13.525 1.00 95.19 102 SER A O 1
ATOM 832 N N . PHE A 1 103 ? 6.693 4.309 13.379 1.00 96.88 103 PHE A N 1
ATOM 833 C CA . PHE A 1 103 ? 6.131 3.845 14.641 1.00 96.88 103 PHE A CA 1
ATOM 834 C C . PHE A 1 103 ? 6.064 2.311 14.700 1.00 96.88 103 PHE A C 1
ATOM 836 O O . PHE A 1 103 ? 6.444 1.721 15.710 1.00 96.88 103 PHE A O 1
ATOM 843 N N . LEU A 1 104 ? 5.655 1.646 13.611 1.00 96.12 104 LEU A N 1
ATOM 844 C CA . LEU A 1 104 ? 5.567 0.180 13.535 1.00 96.12 104 LEU A CA 1
ATOM 845 C C . LEU A 1 104 ? 6.932 -0.501 13.713 1.00 96.12 104 LEU A C 1
ATOM 847 O O . LEU A 1 104 ? 7.021 -1.519 14.398 1.00 96.12 104 LEU A O 1
ATOM 851 N N . SER A 1 105 ? 8.000 0.063 13.140 1.00 96.19 105 SER A N 1
ATOM 852 C CA . SER A 1 105 ? 9.371 -0.416 13.353 1.00 96.19 105 SER A CA 1
ATOM 853 C C . SER A 1 105 ? 9.803 -0.230 14.804 1.00 96.19 105 SER A C 1
ATOM 855 O O . SER A 1 105 ? 10.203 -1.193 15.460 1.00 96.19 105 SER A O 1
ATOM 857 N N . LYS A 1 106 ? 9.653 0.987 15.337 1.00 95.88 106 LYS A N 1
ATOM 858 C CA . LYS A 1 106 ? 10.064 1.341 16.706 1.00 95.88 106 LYS A CA 1
ATOM 859 C C . LYS A 1 106 ? 9.303 0.560 17.786 1.00 95.88 106 LYS A C 1
ATOM 861 O O . LYS A 1 106 ? 9.855 0.307 18.852 1.00 95.88 106 LYS A O 1
ATOM 866 N N . SER A 1 107 ? 8.072 0.140 17.502 1.00 95.88 107 SER A N 1
ATOM 867 C CA . SER A 1 107 ? 7.219 -0.651 18.403 1.00 95.88 107 SER A CA 1
ATOM 868 C C . SER A 1 107 ? 7.299 -2.170 18.189 1.00 95.88 107 SER A C 1
ATOM 870 O O . SER A 1 107 ? 6.648 -2.921 18.914 1.00 95.88 107 SER A O 1
ATOM 872 N N . GLY A 1 108 ? 8.081 -2.653 17.215 1.00 96.00 108 GLY A N 1
ATOM 873 C CA . GLY A 1 108 ? 8.199 -4.088 16.926 1.00 96.00 108 GLY A CA 1
ATOM 874 C C . GLY A 1 108 ? 6.946 -4.713 16.293 1.00 96.00 108 GLY A C 1
ATOM 875 O O . GLY A 1 108 ? 6.747 -5.923 16.375 1.00 96.00 108 GLY A O 1
ATOM 876 N N . LEU A 1 109 ? 6.102 -3.907 15.643 1.00 96.06 109 LEU A N 1
ATOM 877 C CA . LEU A 1 109 ? 4.818 -4.308 15.055 1.00 96.06 109 LEU A CA 1
ATOM 878 C C . LEU A 1 109 ? 4.870 -4.505 13.536 1.00 96.06 109 LEU A C 1
ATOM 880 O O . LEU A 1 109 ? 3.834 -4.608 12.891 1.00 96.06 109 LEU A O 1
ATOM 884 N N . ILE A 1 110 ? 6.063 -4.602 12.954 1.00 93.88 110 ILE A N 1
ATOM 885 C CA . ILE A 1 110 ? 6.283 -4.628 11.498 1.00 93.88 110 ILE A CA 1
ATOM 886 C C . ILE A 1 110 ? 5.543 -5.765 10.773 1.00 93.88 110 ILE A C 1
ATOM 888 O O . ILE A 1 110 ? 5.149 -5.615 9.623 1.00 93.88 110 ILE A O 1
ATOM 892 N N . CYS A 1 111 ? 5.330 -6.892 11.456 1.00 94.31 111 CYS A N 1
ATOM 893 C CA . CYS A 1 111 ? 4.601 -8.054 10.939 1.00 94.31 111 CYS A CA 1
ATOM 894 C C . CYS A 1 111 ? 3.173 -8.149 11.502 1.00 94.31 111 CYS A C 1
ATOM 896 O O . CYS A 1 111 ? 2.525 -9.186 11.366 1.00 94.31 111 CYS A O 1
ATOM 898 N N . THR A 1 112 ? 2.696 -7.107 12.184 1.00 94.69 112 THR A N 1
ATOM 899 C CA . THR A 1 112 ? 1.377 -7.074 12.816 1.00 94.69 112 THR A CA 1
ATOM 900 C C . THR A 1 112 ? 0.451 -6.190 11.985 1.00 94.69 112 THR A C 1
ATOM 902 O O . THR A 1 112 ? 0.696 -4.989 11.885 1.00 94.69 112 THR A O 1
ATOM 905 N N . PRO A 1 113 ? -0.638 -6.731 11.411 1.00 95.44 113 PRO A N 1
ATOM 906 C CA . PRO A 1 113 ? -1.618 -5.932 10.686 1.00 95.44 113 PRO A CA 1
ATOM 907 C C . PRO A 1 113 ? -2.512 -5.175 11.678 1.00 95.44 113 PRO A C 1
ATOM 909 O O . PRO A 1 113 ? -3.668 -5.533 11.879 1.00 95.44 113 PRO A O 1
ATOM 912 N N . VAL A 1 114 ? -1.967 -4.151 12.339 1.00 97.56 114 VAL A N 1
ATOM 913 C CA . VAL A 1 114 ? -2.603 -3.422 13.455 1.00 97.56 114 VAL A CA 1
ATOM 914 C C . VAL A 1 114 ? -4.036 -2.985 13.126 1.00 97.56 114 VAL A C 1
ATOM 916 O O . VAL A 1 114 ? -4.947 -3.224 13.912 1.00 97.56 114 VAL A O 1
ATOM 919 N N . VAL A 1 115 ? -4.266 -2.444 11.928 1.00 97.69 115 VAL A N 1
ATOM 920 C CA . VAL A 1 115 ? -5.602 -1.998 11.502 1.00 97.69 115 VAL A CA 1
ATOM 921 C C . VAL A 1 115 ? -6.603 -3.158 11.394 1.00 97.69 115 VAL A C 1
ATOM 923 O O . VAL A 1 115 ? -7.778 -2.978 11.703 1.00 97.69 115 VAL A O 1
ATOM 926 N N . ASN A 1 116 ? -6.168 -4.376 11.053 1.00 95.25 116 ASN A N 1
ATOM 927 C CA . ASN A 1 116 ? -7.058 -5.543 11.056 1.00 95.25 116 ASN A CA 1
ATOM 928 C C . ASN A 1 116 ? -7.551 -5.870 12.471 1.00 95.25 116 ASN A C 1
ATOM 930 O O . ASN A 1 116 ? -8.699 -6.278 12.625 1.00 95.25 116 ASN A O 1
ATOM 934 N N . TYR A 1 117 ? -6.723 -5.650 13.497 1.00 96.81 117 TYR A N 1
ATOM 935 C CA . TYR A 1 117 ? -7.158 -5.793 14.888 1.00 96.81 117 TYR A CA 1
ATOM 936 C C . TYR A 1 117 ? -8.184 -4.721 15.263 1.00 96.81 117 TYR A C 1
ATOM 938 O O . TYR A 1 117 ? -9.146 -5.032 15.953 1.00 96.81 117 TYR A O 1
ATOM 946 N N . TYR A 1 118 ? -8.055 -3.487 14.763 1.00 97.31 118 TYR A N 1
ATOM 947 C CA . TYR A 1 118 ? -9.084 -2.456 14.964 1.00 97.31 118 TYR A CA 1
ATOM 948 C C . TYR A 1 118 ? -10.417 -2.821 14.309 1.00 97.31 118 TYR A C 1
ATOM 950 O O . TYR A 1 118 ? -11.470 -2.615 14.912 1.00 97.31 118 TYR A O 1
ATOM 958 N N . PHE A 1 119 ? -10.385 -3.416 13.112 1.00 93.81 119 PHE A N 1
ATOM 959 C CA . PHE A 1 119 ? -11.588 -3.965 12.487 1.00 93.81 119 PHE A CA 1
ATOM 960 C C . PHE A 1 119 ? -12.199 -5.096 13.316 1.00 93.81 119 PHE A C 1
ATOM 962 O O . PHE A 1 119 ? -13.411 -5.097 13.514 1.00 93.81 119 PHE A O 1
ATOM 969 N N . ASP A 1 120 ? -11.390 -6.025 13.830 1.00 94.44 120 ASP A N 1
ATOM 970 C CA . ASP A 1 120 ? -11.880 -7.103 14.696 1.00 94.44 120 ASP A CA 1
ATOM 971 C C . ASP A 1 120 ? -12.508 -6.560 15.992 1.00 94.44 120 ASP A C 1
ATOM 973 O O . ASP A 1 120 ? -13.625 -6.938 16.336 1.00 94.44 120 ASP A O 1
ATOM 977 N N . ILE A 1 121 ? -11.867 -5.589 16.651 1.00 95.56 121 ILE A N 1
ATOM 978 C CA . ILE A 1 121 ? -12.415 -4.890 17.825 1.00 95.56 121 ILE A CA 1
ATOM 979 C C . ILE A 1 121 ? -13.780 -4.273 17.502 1.00 95.56 121 ILE A C 1
ATOM 981 O O . ILE A 1 121 ? -14.735 -4.448 18.263 1.00 95.56 121 ILE A O 1
ATOM 985 N N . LEU A 1 122 ? -13.899 -3.582 16.364 1.00 94.31 122 LEU A N 1
ATOM 986 C CA . LEU A 1 122 ? -15.161 -2.985 15.935 1.00 94.31 122 LEU A CA 1
ATOM 987 C C . LEU A 1 122 ? -16.232 -4.054 15.674 1.00 94.31 122 LEU A C 1
ATOM 989 O O . LEU A 1 122 ? -17.377 -3.879 16.084 1.00 94.31 122 LEU A O 1
ATOM 993 N N . VAL A 1 123 ? -15.867 -5.177 15.047 1.00 92.69 123 VAL A N 1
ATOM 994 C CA . VAL A 1 123 ? -16.769 -6.322 14.853 1.00 92.69 123 VAL A CA 1
ATOM 995 C C . VAL A 1 123 ? -17.249 -6.860 16.198 1.00 92.69 123 VAL A C 1
ATOM 997 O O . VAL A 1 123 ? -18.457 -6.982 16.392 1.00 92.69 123 VAL A O 1
ATOM 1000 N N . LYS A 1 124 ? -16.347 -7.105 17.155 1.00 93.88 124 LYS A N 1
ATOM 1001 C CA . LYS A 1 124 ? -16.712 -7.594 18.494 1.00 93.88 124 LYS A CA 1
ATOM 1002 C C . LYS A 1 124 ? -17.593 -6.625 19.266 1.00 93.88 124 LYS A C 1
ATOM 1004 O O . LYS A 1 124 ? -18.504 -7.071 19.958 1.00 93.88 124 LYS A O 1
ATOM 1009 N N . ALA A 1 125 ? -17.383 -5.323 19.106 1.00 94.44 125 ALA A N 1
ATOM 1010 C CA . ALA A 1 125 ? -18.239 -4.312 19.713 1.00 94.44 125 ALA A CA 1
ATOM 1011 C C . ALA A 1 125 ? -19.636 -4.257 19.067 1.00 94.44 125 ALA A C 1
ATOM 1013 O O . ALA A 1 125 ? -20.634 -4.036 19.747 1.00 94.44 125 ALA A O 1
ATOM 1014 N N . ILE A 1 126 ? -19.742 -4.483 17.755 1.00 92.25 126 ILE A N 1
ATOM 1015 C CA . ILE A 1 126 ? -21.047 -4.600 17.090 1.00 92.25 126 ILE A CA 1
ATOM 1016 C C . ILE A 1 126 ? -21.758 -5.877 17.552 1.00 92.25 126 ILE A C 1
ATOM 1018 O O . ILE A 1 126 ? -22.935 -5.827 17.895 1.00 92.25 126 ILE A O 1
ATOM 1022 N N . GLU A 1 127 ? -21.053 -7.008 17.596 1.00 91.94 127 GLU A N 1
ATOM 1023 C CA . GLU A 1 127 ? -21.597 -8.309 18.011 1.00 91.94 127 GLU A CA 1
ATOM 1024 C C . GLU A 1 127 ? -21.987 -8.358 19.498 1.00 91.94 127 GLU A C 1
ATOM 1026 O O . GLU A 1 127 ? -22.829 -9.170 19.882 1.00 91.94 127 GLU A O 1
ATOM 1031 N N . SER A 1 128 ? -21.432 -7.485 20.349 1.00 91.69 128 SER A N 1
ATOM 1032 C CA . SER A 1 128 ? -21.849 -7.387 21.754 1.00 91.69 128 SER A CA 1
ATOM 1033 C C . SER A 1 128 ? -23.192 -6.680 21.947 1.00 91.69 128 SER A C 1
ATOM 1035 O O . SER A 1 128 ? -23.793 -6.794 23.022 1.00 91.69 128 SER A O 1
ATOM 1037 N N . VAL A 1 129 ? -23.689 -5.967 20.931 1.00 90.06 129 VAL A N 1
ATOM 1038 C CA . VAL A 1 129 ? -25.023 -5.360 20.951 1.00 90.06 129 VAL A CA 1
ATOM 1039 C C . VAL A 1 129 ? -26.083 -6.448 20.714 1.00 90.06 129 VAL A C 1
ATOM 1041 O O . VAL A 1 129 ? -26.029 -7.149 19.702 1.00 90.06 129 VAL A O 1
ATOM 1044 N N . PRO A 1 130 ? -27.095 -6.595 21.595 1.00 87.38 130 PRO A N 1
ATOM 1045 C CA . PRO A 1 130 ? -28.114 -7.632 21.450 1.00 87.38 130 PRO A CA 1
ATOM 1046 C C . PRO A 1 130 ? -28.815 -7.624 20.086 1.00 87.38 130 PRO A C 1
ATOM 1048 O O . PRO A 1 130 ? -29.349 -6.607 19.645 1.00 87.38 130 PRO A O 1
ATOM 1051 N N . GLY A 1 131 ? -28.849 -8.791 19.440 1.00 86.69 131 GLY A N 1
ATOM 1052 C CA . GLY A 1 131 ? -29.512 -8.986 18.149 1.00 86.69 131 GLY A CA 1
ATOM 1053 C C . GLY A 1 131 ? -28.726 -8.474 16.940 1.00 86.69 131 GLY A C 1
ATOM 1054 O O . GLY A 1 131 ? -29.253 -8.534 15.831 1.00 86.69 131 GLY A O 1
ATOM 1055 N N . MET A 1 132 ? -27.495 -7.987 17.127 1.00 87.75 132 MET A N 1
ATOM 1056 C CA . MET A 1 132 ? -26.598 -7.602 16.040 1.00 87.75 132 MET A CA 1
ATOM 1057 C C . MET A 1 132 ? -25.616 -8.730 15.716 1.00 87.75 132 MET A C 1
ATOM 1059 O O . MET A 1 132 ? -25.136 -9.445 16.590 1.00 87.75 132 MET A O 1
ATOM 1063 N N . SER A 1 133 ? -25.304 -8.869 14.433 1.00 86.81 133 SER A N 1
ATOM 1064 C CA . SER A 1 133 ? -24.289 -9.790 13.926 1.00 86.81 133 SER A CA 1
ATOM 1065 C C . SER A 1 133 ? -23.620 -9.154 12.720 1.00 86.81 133 SER A C 1
ATOM 1067 O O . SER A 1 133 ? -24.316 -8.595 11.865 1.00 86.81 133 SER A O 1
ATOM 1069 N N . VAL A 1 134 ? -22.300 -9.267 12.609 1.00 85.31 134 VAL A N 1
ATOM 1070 C CA . VAL A 1 134 ? -21.591 -8.787 11.424 1.00 85.31 134 VAL A CA 1
ATOM 1071 C C . VAL A 1 134 ? -21.452 -9.932 10.430 1.00 85.31 134 VAL A C 1
ATOM 1073 O O . VAL A 1 134 ? -20.746 -10.904 10.669 1.00 85.31 134 VAL A O 1
ATOM 1076 N N . SER A 1 135 ? -22.100 -9.806 9.274 1.00 78.19 135 SER A N 1
ATOM 1077 C CA . SER A 1 135 ? -21.805 -10.657 8.123 1.00 78.19 135 SER A CA 1
ATOM 1078 C C . SER A 1 135 ? -20.800 -9.946 7.224 1.00 78.19 135 SER A C 1
ATOM 1080 O O . SER A 1 135 ? -21.118 -8.903 6.645 1.00 78.19 135 SER A O 1
ATOM 1082 N N . MET A 1 136 ? -19.603 -10.505 7.061 1.00 69.69 136 MET A N 1
ATOM 1083 C CA . MET A 1 136 ? -18.702 -10.033 6.012 1.00 69.69 136 MET A CA 1
ATOM 1084 C C . MET A 1 136 ? -19.287 -10.375 4.640 1.00 69.69 136 MET A C 1
ATOM 1086 O O . MET A 1 136 ? -19.893 -11.430 4.453 1.00 69.69 136 MET A O 1
ATOM 1090 N N . ASN A 1 137 ? -19.128 -9.468 3.672 1.00 64.94 137 ASN A N 1
ATOM 1091 C CA . ASN A 1 137 ? -19.659 -9.667 2.327 1.00 64.94 137 ASN A CA 1
ATOM 1092 C C . ASN A 1 137 ? -19.135 -10.996 1.751 1.00 64.94 137 ASN A C 1
ATOM 1094 O O . ASN A 1 137 ? -17.914 -11.175 1.702 1.00 64.94 137 ASN A O 1
ATOM 1098 N N . PRO A 1 138 ? -20.013 -11.885 1.247 1.00 59.16 138 PRO A N 1
ATOM 1099 C CA . PRO A 1 138 ? -19.616 -13.177 0.709 1.00 59.16 138 PRO A CA 1
ATOM 1100 C C . PRO A 1 138 ? -18.456 -13.094 -0.292 1.00 59.16 138 PRO A C 1
ATOM 1102 O O . PRO A 1 138 ? -17.538 -13.911 -0.235 1.00 59.16 138 PRO A O 1
ATOM 1105 N N . LYS A 1 139 ? -18.411 -12.052 -1.137 1.00 59.25 139 LYS A N 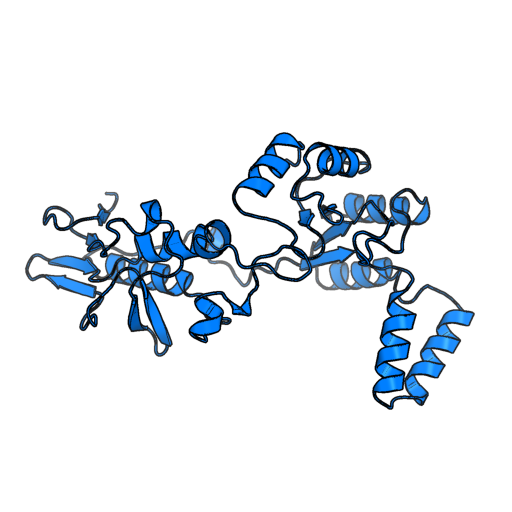1
ATOM 1106 C CA . LYS A 1 139 ? -17.325 -11.816 -2.109 1.00 59.25 139 LYS A CA 1
ATOM 1107 C C . LYS A 1 139 ? -15.933 -11.702 -1.472 1.00 59.25 139 LYS A C 1
ATOM 1109 O O . LYS A 1 139 ? -14.944 -11.926 -2.165 1.00 59.25 139 LYS A O 1
ATOM 1114 N N . HIS A 1 140 ? -15.844 -11.363 -0.188 1.00 59.81 140 HIS A N 1
ATOM 1115 C CA . HIS A 1 140 ? -14.604 -11.261 0.588 1.00 59.81 140 HIS A CA 1
ATOM 1116 C C . HIS A 1 140 ? -14.380 -12.451 1.538 1.00 59.81 140 HIS A C 1
ATOM 1118 O O . HIS A 1 140 ? -13.305 -12.561 2.109 1.00 59.81 140 HIS A O 1
ATOM 1124 N N . THR A 1 141 ? -15.359 -13.351 1.681 1.00 58.84 141 THR A N 1
ATOM 1125 C CA . THR A 1 141 ? -15.288 -14.521 2.587 1.00 58.84 141 THR A CA 1
ATOM 1126 C C . THR A 1 141 ? -14.789 -15.809 1.928 1.00 58.84 141 THR A C 1
ATOM 1128 O O . THR A 1 141 ? -14.452 -16.760 2.628 1.00 58.84 141 THR A O 1
ATOM 1131 N N . HIS A 1 142 ? -14.747 -15.878 0.594 1.00 54.59 142 HIS A N 1
ATOM 1132 C CA . HIS A 1 142 ? -14.376 -17.112 -0.102 1.00 54.59 142 HIS A CA 1
ATOM 1133 C C . HIS A 1 142 ? -12.864 -17.191 -0.330 1.00 54.59 142 HIS A C 1
ATOM 1135 O O . HIS A 1 142 ? -12.343 -16.558 -1.248 1.00 54.59 142 HIS A O 1
ATOM 1141 N N . GLY A 1 143 ? -12.208 -18.027 0.478 1.00 68.62 143 GLY A N 1
ATOM 1142 C CA . GLY A 1 143 ? -10.857 -18.538 0.243 1.00 68.62 143 GLY A CA 1
ATOM 1143 C C . GLY A 1 143 ? -9.722 -17.520 0.379 1.00 68.62 143 GLY A C 1
ATOM 1144 O O . GLY A 1 143 ? -9.921 -16.314 0.517 1.00 68.62 143 GLY A O 1
ATOM 1145 N N . LEU A 1 144 ? -8.495 -18.038 0.336 1.00 76.38 144 LEU A N 1
ATOM 1146 C CA . LEU A 1 144 ? -7.292 -17.225 0.206 1.00 76.38 144 LEU A CA 1
ATOM 1147 C C . LEU A 1 144 ? -7.300 -16.546 -1.170 1.00 76.38 144 LEU A C 1
ATOM 1149 O O . LEU A 1 144 ? -7.339 -17.227 -2.193 1.00 76.38 144 LEU A O 1
ATOM 1153 N N . LYS A 1 145 ? -7.228 -15.214 -1.195 1.00 80.12 145 LYS A N 1
ATOM 1154 C CA . LYS A 1 145 ? -7.005 -14.455 -2.429 1.00 80.12 145 LYS A CA 1
ATOM 1155 C C . LYS A 1 145 ? -5.528 -14.129 -2.554 1.00 80.12 145 LYS A C 1
ATOM 1157 O O . LYS A 1 145 ? -4.958 -13.511 -1.660 1.00 80.12 145 LYS A O 1
ATOM 1162 N N . VAL A 1 146 ? -4.928 -14.533 -3.666 1.00 83.25 146 VAL A N 1
ATOM 1163 C CA . VAL A 1 146 ? -3.521 -14.270 -3.968 1.00 83.25 146 VAL A CA 1
ATOM 1164 C C . VAL A 1 146 ? -3.462 -13.429 -5.234 1.00 83.25 146 VAL A C 1
ATOM 1166 O O . VAL A 1 146 ? -4.004 -13.826 -6.259 1.00 83.25 146 VAL A O 1
ATOM 1169 N N . GLY A 1 147 ? -2.824 -12.263 -5.149 1.00 88.81 147 GLY A N 1
ATOM 1170 C CA . GLY A 1 147 ? -2.448 -11.464 -6.312 1.00 88.81 147 GLY A CA 1
ATOM 1171 C C . GLY A 1 147 ? -0.961 -11.652 -6.576 1.00 88.81 147 GLY A C 1
ATOM 1172 O O . GLY A 1 147 ? -0.146 -11.325 -5.713 1.00 88.81 147 GLY A O 1
ATOM 1173 N N . ILE A 1 148 ? -0.610 -12.203 -7.736 1.00 93.31 148 ILE A N 1
ATOM 1174 C CA . ILE A 1 148 ? 0.786 -12.403 -8.135 1.00 93.31 148 ILE A CA 1
ATOM 1175 C C . ILE A 1 148 ? 1.190 -11.248 -9.045 1.00 93.31 148 ILE A C 1
ATOM 1177 O O . ILE A 1 148 ? 0.503 -10.930 -10.013 1.00 93.31 148 ILE A O 1
ATOM 1181 N N . THR A 1 149 ? 2.311 -10.613 -8.719 1.00 95.19 149 THR A N 1
ATOM 1182 C CA . THR A 1 149 ? 2.824 -9.455 -9.455 1.00 95.19 149 THR A CA 1
ATOM 1183 C C . THR A 1 149 ? 4.315 -9.596 -9.698 1.00 95.19 149 THR A C 1
ATOM 1185 O O . THR A 1 149 ? 5.028 -10.024 -8.787 1.00 95.19 149 THR A O 1
ATOM 1188 N N . HIS A 1 150 ? 4.788 -9.145 -10.853 1.00 95.12 150 HIS A N 1
ATOM 1189 C CA . HIS A 1 150 ? 6.195 -9.164 -11.236 1.00 95.12 150 HIS A CA 1
ATOM 1190 C C . HIS A 1 150 ? 6.672 -7.753 -11.567 1.00 95.12 150 HIS A C 1
ATOM 1192 O O . HIS A 1 150 ? 6.182 -7.148 -12.519 1.00 95.12 150 HIS A O 1
ATOM 1198 N N . ASP A 1 151 ? 7.655 -7.254 -10.820 1.00 96.12 151 ASP A N 1
ATOM 1199 C CA . ASP A 1 151 ? 8.351 -6.006 -11.144 1.00 96.12 151 ASP A CA 1
ATOM 1200 C C . ASP A 1 151 ? 9.517 -6.350 -12.085 1.00 96.12 151 ASP A C 1
ATOM 1202 O O . ASP A 1 151 ? 10.477 -7.033 -11.714 1.00 96.12 151 ASP A O 1
ATOM 1206 N N . ILE A 1 152 ? 9.404 -5.946 -13.350 1.00 95.38 152 ILE A N 1
ATOM 1207 C CA . ILE A 1 152 ? 10.368 -6.291 -14.395 1.00 95.38 152 ILE A CA 1
ATOM 1208 C C . ILE A 1 152 ? 11.482 -5.244 -14.413 1.00 95.38 152 ILE A C 1
ATOM 1210 O O . ILE A 1 152 ? 11.452 -4.287 -15.188 1.00 95.38 152 ILE A O 1
ATOM 1214 N N . ASP A 1 153 ? 12.489 -5.463 -13.571 1.00 91.88 153 ASP A N 1
ATOM 1215 C CA . ASP A 1 153 ? 13.669 -4.595 -13.453 1.00 91.88 153 ASP A CA 1
ATOM 1216 C C . ASP A 1 153 ? 14.806 -5.019 -14.386 1.00 91.88 153 ASP A C 1
ATOM 1218 O O . ASP A 1 153 ? 15.462 -4.205 -15.038 1.00 91.88 153 ASP A O 1
ATOM 1222 N N . GLN A 1 154 ? 15.074 -6.323 -14.437 1.00 87.31 154 GLN A N 1
ATOM 1223 C CA . GLN A 1 154 ? 16.236 -6.879 -15.118 1.00 87.31 154 GLN A CA 1
ATOM 1224 C C . GLN A 1 154 ? 15.852 -8.111 -15.925 1.00 87.31 154 GLN A C 1
ATOM 1226 O O . GLN A 1 154 ? 15.243 -9.044 -15.412 1.00 87.31 154 GLN A O 1
ATOM 1231 N N . CYS A 1 155 ? 16.281 -8.143 -17.181 1.00 85.31 155 CYS A N 1
ATOM 1232 C CA . CYS A 1 155 ? 16.142 -9.292 -18.066 1.00 85.31 155 CYS A CA 1
ATOM 1233 C C . CYS A 1 155 ? 17.475 -9.740 -18.682 1.00 85.31 155 CYS A C 1
ATOM 1235 O O . CYS A 1 155 ? 17.462 -10.670 -19.484 1.00 85.31 155 CYS A O 1
ATOM 1237 N N . LYS A 1 156 ? 18.602 -9.074 -18.370 1.00 76.12 156 LYS A N 1
ATOM 1238 C CA . LYS A 1 156 ? 19.928 -9.372 -18.955 1.00 76.12 156 LYS A CA 1
ATOM 1239 C C . LYS A 1 156 ? 21.045 -9.560 -17.927 1.00 76.12 156 LYS A C 1
ATOM 1241 O O . LYS A 1 156 ? 21.965 -10.358 -18.114 1.00 76.12 156 LYS A O 1
ATOM 1246 N N . THR A 1 157 ? 21.035 -8.770 -16.857 1.00 63.91 157 THR A N 1
ATOM 1247 C CA . THR A 1 157 ? 22.200 -8.565 -15.979 1.00 63.91 157 THR A CA 1
ATOM 1248 C C . THR A 1 157 ? 22.114 -9.259 -14.628 1.00 63.91 157 THR A C 1
ATOM 1250 O O . THR A 1 157 ? 23.157 -9.402 -13.983 1.00 63.91 157 THR A O 1
ATOM 1253 N N . GLY A 1 158 ? 20.952 -9.798 -14.242 1.00 54.72 158 GLY A N 1
ATOM 1254 C CA . GLY A 1 158 ? 20.785 -10.487 -12.955 1.00 54.72 158 GLY A CA 1
ATOM 1255 C C . GLY A 1 158 ? 21.789 -11.630 -12.745 1.00 54.72 158 GLY A C 1
ATOM 1256 O O . GLY A 1 158 ? 22.254 -11.877 -11.636 1.00 54.72 158 GLY A O 1
ATOM 1257 N N . SER A 1 159 ? 22.262 -12.251 -13.833 1.00 49.50 159 SER A N 1
ATOM 1258 C CA . SER A 1 159 ? 23.218 -13.368 -13.799 1.00 49.50 159 SER A CA 1
ATOM 1259 C C . SER A 1 159 ? 24.611 -12.972 -13.304 1.00 49.50 159 SER A C 1
ATOM 1261 O O . SER A 1 159 ? 25.309 -13.801 -12.721 1.00 49.50 159 SER A O 1
ATOM 1263 N N . LEU A 1 160 ? 25.027 -11.718 -13.515 1.00 49.66 160 LEU A N 1
ATOM 1264 C CA . LEU A 1 160 ? 26.317 -11.205 -13.047 1.00 49.66 160 LEU A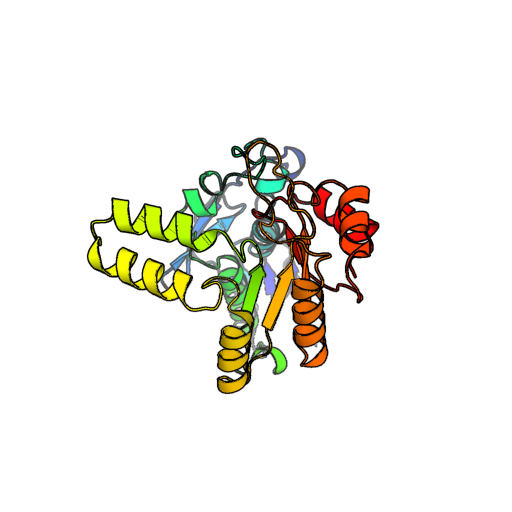 CA 1
ATOM 1265 C C . LEU A 1 160 ? 26.264 -10.856 -11.558 1.00 49.66 160 LEU A C 1
ATOM 1267 O O . LEU A 1 160 ? 27.232 -11.107 -10.844 1.00 49.66 160 LEU A O 1
ATOM 1271 N N . GLN A 1 161 ? 25.133 -10.329 -11.083 1.00 50.25 161 GLN A N 1
ATOM 1272 C CA . GLN A 1 161 ? 24.930 -10.024 -9.667 1.00 50.25 161 GLN A CA 1
ATOM 1273 C C . GLN A 1 161 ? 24.770 -11.302 -8.836 1.00 50.25 161 GLN A C 1
ATOM 1275 O O . GLN A 1 161 ? 25.404 -11.422 -7.789 1.00 50.25 161 GLN A O 1
ATOM 1280 N N . ASP A 1 162 ? 24.028 -12.292 -9.336 1.00 49.69 162 ASP A N 1
ATOM 1281 C CA . ASP A 1 162 ? 23.891 -13.600 -8.689 1.00 49.69 162 ASP A CA 1
ATOM 1282 C C . ASP A 1 162 ? 25.180 -14.420 -8.735 1.00 49.69 162 ASP A C 1
ATOM 1284 O O . ASP A 1 162 ? 25.542 -15.048 -7.742 1.00 49.69 162 ASP A O 1
ATOM 1288 N N . GLY A 1 163 ? 25.915 -14.375 -9.851 1.00 50.72 163 GLY A N 1
ATOM 1289 C CA . GLY A 1 163 ? 27.238 -14.989 -9.955 1.00 50.72 163 GLY A CA 1
ATOM 1290 C C . GLY A 1 163 ? 28.244 -14.351 -8.995 1.00 50.72 163 GLY A C 1
ATOM 1291 O O . GLY A 1 163 ? 28.960 -15.059 -8.295 1.00 50.72 163 GLY A O 1
ATOM 1292 N N . TYR A 1 164 ? 28.258 -13.019 -8.886 1.00 53.06 164 TYR A N 1
ATOM 1293 C CA . TYR A 1 164 ? 29.121 -12.301 -7.944 1.00 53.06 164 TYR A CA 1
ATOM 1294 C C . TYR A 1 164 ? 28.760 -12.588 -6.478 1.00 53.06 164 TYR A C 1
ATOM 1296 O O . TYR A 1 164 ? 29.649 -12.807 -5.653 1.00 53.06 164 TYR A O 1
ATOM 1304 N N . ARG A 1 165 ? 27.461 -12.647 -6.151 1.00 52.00 165 ARG A N 1
ATOM 1305 C CA . ARG A 1 165 ? 26.964 -13.017 -4.815 1.00 52.00 165 ARG A CA 1
ATOM 1306 C C . ARG A 1 165 ? 27.295 -14.472 -4.459 1.00 52.00 165 ARG A C 1
ATOM 1308 O O . ARG A 1 165 ? 27.760 -14.713 -3.351 1.00 52.00 165 ARG A O 1
ATOM 1315 N N . GLN A 1 166 ? 27.147 -15.421 -5.387 1.00 51.75 166 GLN A N 1
ATOM 1316 C CA . GLN A 1 166 ? 27.486 -16.841 -5.176 1.00 51.75 166 GLN A CA 1
ATOM 1317 C C . GLN A 1 166 ? 28.998 -17.083 -5.067 1.00 51.75 166 GLN A C 1
ATOM 1319 O O . GLN A 1 166 ? 29.433 -17.887 -4.244 1.00 51.75 166 GLN A O 1
ATOM 1324 N N . VAL A 1 167 ? 29.819 -16.345 -5.825 1.00 54.75 167 VAL A N 1
ATOM 1325 C CA . VAL A 1 167 ? 31.287 -16.397 -5.705 1.00 54.75 167 VAL A CA 1
ATOM 1326 C C . VAL A 1 167 ? 31.753 -15.826 -4.363 1.00 54.75 167 VAL A C 1
ATOM 1328 O O . VAL A 1 167 ? 32.624 -16.419 -3.728 1.00 54.75 167 VAL A O 1
ATOM 1331 N N . ARG A 1 168 ? 31.137 -14.735 -3.878 1.00 53.62 168 ARG A N 1
ATOM 1332 C CA . ARG A 1 168 ? 31.362 -14.231 -2.509 1.00 53.62 168 ARG A CA 1
ATOM 1333 C C . ARG A 1 168 ? 30.835 -15.173 -1.418 1.00 53.62 168 ARG A C 1
ATOM 1335 O O . ARG A 1 168 ? 31.351 -15.129 -0.308 1.00 53.62 168 ARG A O 1
ATOM 1342 N N . GLY A 1 169 ? 29.846 -16.011 -1.730 1.00 55.69 169 GLY A N 1
ATOM 1343 C CA . GLY A 1 169 ? 29.257 -17.011 -0.832 1.00 55.69 169 GLY A CA 1
ATOM 1344 C C . GLY A 1 169 ? 29.945 -18.384 -0.825 1.00 55.69 169 GLY A C 1
ATOM 1345 O O . GLY A 1 169 ? 29.497 -19.264 -0.102 1.00 55.69 169 GLY A O 1
ATOM 1346 N N . GLY A 1 170 ? 31.019 -18.586 -1.599 1.00 50.91 170 GLY A N 1
ATOM 1347 C CA . GLY A 1 170 ? 31.830 -19.814 -1.565 1.00 50.91 170 GLY A CA 1
ATOM 1348 C C . GLY A 1 170 ? 31.381 -20.960 -2.486 1.00 50.91 170 GLY A C 1
ATOM 1349 O O . GLY A 1 170 ? 32.006 -22.018 -2.476 1.00 50.91 170 GLY A O 1
ATOM 1350 N N . GLU A 1 171 ? 30.365 -20.779 -3.336 1.00 50.34 171 GLU A N 1
ATOM 1351 C CA . GLU A 1 171 ? 29.854 -21.843 -4.220 1.00 50.34 171 GLU A CA 1
ATOM 1352 C C . GLU A 1 171 ? 30.436 -21.777 -5.643 1.00 50.34 171 GLU A C 1
ATOM 1354 O O . GLU A 1 171 ? 29.775 -21.407 -6.616 1.00 50.34 171 GLU A O 1
ATOM 1359 N N . TRP A 1 172 ? 31.706 -22.155 -5.792 1.00 51.25 172 TRP A N 1
ATOM 1360 C CA . TRP A 1 172 ? 32.435 -21.997 -7.062 1.00 51.25 172 TRP A CA 1
ATOM 1361 C C . TRP A 1 172 ? 31.976 -22.960 -8.173 1.00 51.25 172 TRP A C 1
ATOM 1363 O O . TRP A 1 172 ? 32.043 -22.623 -9.355 1.00 51.25 172 TRP A O 1
ATOM 1373 N N . TRP A 1 173 ? 31.467 -24.144 -7.816 1.00 49.91 1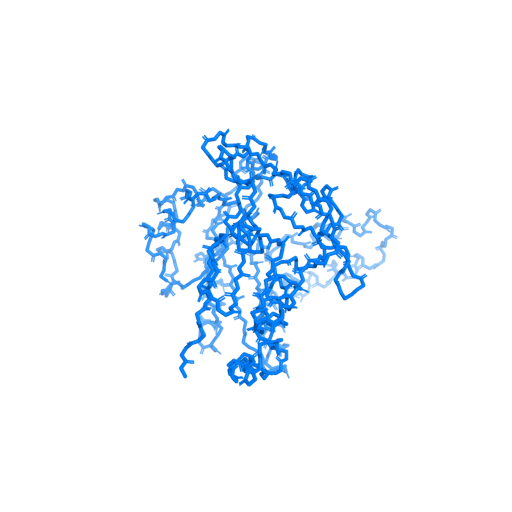73 TRP A N 1
ATOM 1374 C CA . TRP A 1 173 ? 31.091 -25.189 -8.781 1.00 49.91 173 TRP A CA 1
ATOM 1375 C C . TRP A 1 173 ? 29.706 -24.977 -9.421 1.00 49.91 173 TRP A C 1
ATOM 1377 O O . TRP A 1 173 ? 29.488 -25.330 -10.580 1.00 49.91 173 TRP A O 1
ATOM 1387 N N . ASN A 1 174 ? 28.771 -24.348 -8.703 1.00 50.53 174 ASN A N 1
ATOM 1388 C CA . ASN A 1 174 ? 27.437 -24.030 -9.228 1.00 50.53 174 ASN A CA 1
ATOM 1389 C C . ASN A 1 174 ? 27.458 -22.808 -10.163 1.00 50.53 174 ASN A C 1
ATOM 1391 O O . ASN A 1 174 ? 26.699 -22.757 -11.136 1.00 50.53 174 ASN A O 1
ATOM 1395 N N . GLY A 1 175 ? 28.375 -21.861 -9.928 1.00 51.28 175 GLY A N 1
ATOM 1396 C CA . GLY A 1 175 ? 28.575 -20.694 -10.790 1.00 51.28 175 GLY A CA 1
ATOM 1397 C C . GLY A 1 175 ? 29.057 -21.055 -12.202 1.00 51.28 175 GLY A C 1
ATOM 1398 O O . GLY A 1 175 ? 28.571 -20.486 -13.180 1.00 51.28 175 GLY A O 1
ATOM 1399 N N . SER A 1 176 ? 29.948 -22.043 -12.340 1.00 52.78 176 SER A N 1
ATOM 1400 C CA . SER A 1 176 ? 30.516 -22.447 -13.639 1.00 52.78 176 SER A CA 1
ATOM 1401 C C . SER A 1 176 ? 29.518 -23.192 -14.542 1.00 52.78 176 SER A C 1
ATOM 1403 O O . SER A 1 176 ? 29.511 -22.978 -15.755 1.00 52.78 176 SER A O 1
ATOM 1405 N N . LYS A 1 177 ? 28.597 -23.993 -13.980 1.00 51.06 177 LYS A N 1
ATOM 1406 C CA . LYS A 1 177 ? 27.509 -24.644 -14.744 1.00 51.06 177 LYS A CA 1
ATOM 1407 C C . LYS A 1 177 ? 26.555 -23.639 -15.402 1.00 51.06 177 LYS A C 1
ATOM 1409 O O . LYS A 1 177 ? 26.170 -23.832 -16.555 1.00 51.06 177 LYS A O 1
ATOM 1414 N N . LYS A 1 178 ? 26.212 -22.546 -14.709 1.00 49.81 178 LYS A N 1
ATOM 1415 C CA . LYS A 1 178 ? 25.373 -21.462 -15.261 1.00 49.81 178 LYS A CA 1
ATOM 1416 C C . LYS A 1 178 ? 26.100 -20.670 -16.355 1.00 49.81 178 LYS A C 1
ATOM 1418 O O . LYS A 1 178 ? 25.477 -20.241 -17.323 1.00 49.81 178 LYS A O 1
ATOM 1423 N N . TRP A 1 179 ? 27.425 -20.540 -16.253 1.00 49.50 179 TRP A N 1
ATOM 1424 C CA . TRP A 1 179 ? 28.273 -19.983 -17.314 1.00 49.50 179 TRP A CA 1
ATOM 1425 C C . TRP A 1 179 ? 28.283 -20.841 -18.587 1.00 49.50 179 TRP A C 1
ATOM 1427 O O . TRP A 1 179 ? 28.278 -20.295 -19.685 1.00 49.50 179 TRP A O 1
ATOM 1437 N N . ILE A 1 180 ? 28.244 -22.170 -18.467 1.00 48.97 180 ILE A N 1
ATOM 1438 C CA . ILE A 1 180 ? 28.182 -23.078 -19.626 1.00 48.97 180 ILE A CA 1
ATOM 1439 C C . ILE A 1 180 ? 26.791 -23.053 -20.283 1.00 48.97 180 ILE A C 1
ATOM 1441 O O . ILE A 1 180 ? 26.708 -23.010 -21.508 1.00 48.97 180 ILE A O 1
ATOM 1445 N N . GLN A 1 181 ? 25.699 -22.978 -19.509 1.00 49.84 181 GLN A N 1
ATOM 1446 C CA . GLN A 1 181 ? 24.346 -22.763 -20.061 1.00 49.84 181 GLN A CA 1
ATOM 1447 C C . GLN A 1 181 ? 24.241 -21.455 -20.866 1.00 49.84 181 GLN A C 1
ATOM 1449 O O . GLN A 1 181 ? 23.591 -21.418 -21.908 1.00 49.84 181 GLN A O 1
ATOM 1454 N N . ARG A 1 182 ? 24.967 -20.410 -20.448 1.00 49.31 182 ARG A N 1
ATOM 1455 C CA . ARG A 1 182 ? 25.046 -19.111 -21.136 1.00 49.31 182 ARG A CA 1
ATOM 1456 C C . ARG A 1 182 ? 25.662 -19.188 -22.540 1.00 49.31 182 ARG A C 1
ATOM 1458 O O . ARG A 1 182 ? 25.317 -18.369 -23.385 1.00 49.31 182 ARG A O 1
ATOM 1465 N N . ILE A 1 183 ? 26.557 -20.146 -22.795 1.00 51.97 183 ILE A N 1
ATOM 1466 C CA . ILE A 1 183 ? 27.172 -20.349 -24.120 1.00 51.97 183 ILE A CA 1
ATOM 1467 C C . ILE A 1 183 ? 26.186 -21.033 -25.084 1.00 51.97 183 ILE A C 1
ATOM 1469 O O . ILE A 1 183 ? 26.273 -20.817 -26.290 1.00 51.97 183 ILE A O 1
ATOM 1473 N N . TYR A 1 184 ? 25.227 -21.811 -24.564 1.00 46.81 184 TYR A N 1
ATOM 1474 C CA . TYR A 1 184 ? 24.392 -22.712 -25.368 1.00 46.81 184 TYR A CA 1
ATOM 1475 C C . TYR A 1 184 ? 22.904 -22.345 -25.493 1.00 46.81 184 TYR A C 1
ATOM 1477 O O . TYR A 1 184 ? 22.219 -22.970 -26.299 1.00 46.81 184 TYR A O 1
ATOM 1485 N N . GLY A 1 185 ? 22.393 -21.314 -24.813 1.00 48.19 185 GLY A N 1
ATOM 1486 C CA . GLY A 1 185 ? 21.122 -20.694 -25.210 1.00 48.19 185 GLY A CA 1
ATOM 1487 C C . GLY A 1 185 ? 20.169 -20.315 -24.079 1.00 48.19 185 GLY A C 1
ATOM 1488 O O . GLY A 1 185 ? 20.053 -21.006 -23.075 1.00 48.19 185 GLY A O 1
ATOM 1489 N N . GLN A 1 186 ? 19.443 -19.226 -24.354 1.00 47.41 186 GLN A N 1
ATOM 1490 C CA . GLN A 1 186 ? 18.473 -18.503 -23.522 1.00 47.41 186 GLN A CA 1
ATOM 1491 C C . GLN A 1 186 ? 19.093 -17.739 -22.344 1.00 47.41 186 GLN A C 1
ATOM 1493 O O . GLN A 1 186 ? 19.754 -18.292 -21.470 1.00 47.41 186 GLN A O 1
ATOM 1498 N N . ASP A 1 187 ? 18.897 -16.418 -22.353 1.00 56.53 187 ASP A N 1
ATOM 1499 C CA . ASP A 1 187 ? 19.250 -15.555 -21.230 1.00 56.53 187 ASP A CA 1
ATOM 1500 C C . ASP A 1 187 ? 18.477 -16.043 -19.999 1.00 56.53 187 ASP A C 1
ATOM 1502 O O . ASP A 1 187 ? 17.247 -16.052 -20.012 1.00 56.53 187 ASP A O 1
ATOM 1506 N N . LEU A 1 188 ? 19.196 -16.480 -18.960 1.00 60.44 188 LEU A N 1
ATOM 1507 C CA . LEU A 1 188 ? 18.623 -17.046 -17.731 1.00 60.44 188 LEU A CA 1
ATOM 1508 C C . LEU A 1 188 ? 17.577 -16.121 -17.081 1.00 60.44 188 LEU A C 1
ATOM 1510 O O . LEU A 1 188 ? 16.748 -16.597 -16.311 1.00 60.44 188 LEU A O 1
ATOM 1514 N N . TRP A 1 189 ? 17.625 -14.822 -17.389 1.00 71.94 189 TRP A N 1
ATOM 1515 C CA . TRP A 1 189 ? 16.751 -13.786 -16.837 1.00 71.94 189 TRP A CA 1
ATOM 1516 C C . TRP A 1 189 ? 15.659 -13.326 -17.802 1.00 71.94 189 TRP A C 1
ATOM 1518 O O . TRP A 1 189 ? 14.728 -12.645 -17.386 1.00 71.94 189 TRP A O 1
ATOM 1528 N N . PHE A 1 190 ? 15.716 -13.726 -19.075 1.00 84.75 190 PHE A N 1
ATOM 1529 C CA . PHE A 1 190 ? 14.614 -13.544 -20.019 1.00 84.75 190 PHE A CA 1
ATOM 1530 C C . PHE A 1 190 ? 13.719 -14.794 -20.005 1.00 84.75 190 PHE A C 1
ATOM 1532 O O . PHE A 1 190 ? 13.567 -15.495 -21.004 1.00 84.75 190 PHE A O 1
ATOM 1539 N N . ASN A 1 191 ? 13.152 -15.109 -18.840 1.00 87.88 191 ASN A N 1
ATOM 1540 C CA . ASN A 1 191 ? 12.475 -16.378 -18.551 1.00 87.88 191 ASN A CA 1
ATOM 1541 C C . ASN A 1 191 ? 10.935 -16.296 -18.599 1.00 87.88 191 ASN A C 1
ATOM 1543 O O . ASN A 1 191 ? 10.258 -17.150 -18.029 1.00 87.88 191 ASN A O 1
ATOM 1547 N N . PHE A 1 192 ? 10.370 -15.318 -19.314 1.00 93.69 192 PHE A N 1
ATOM 1548 C CA . PHE A 1 192 ? 8.916 -15.124 -19.423 1.00 93.69 192 PHE A CA 1
ATOM 1549 C C . PHE A 1 192 ? 8.160 -16.388 -19.851 1.00 93.69 192 PHE A C 1
ATOM 1551 O O . PHE A 1 192 ? 7.095 -16.671 -19.320 1.00 93.69 192 PHE A O 1
ATOM 1558 N N . ASP A 1 193 ? 8.711 -17.195 -20.763 1.00 91.69 193 ASP A N 1
ATOM 1559 C CA . ASP A 1 193 ? 8.065 -18.448 -21.180 1.00 91.69 193 ASP A CA 1
ATOM 1560 C C . ASP A 1 193 ? 7.978 -19.481 -20.044 1.00 91.69 193 ASP A C 1
ATOM 1562 O O . ASP A 1 193 ? 7.026 -20.259 -19.994 1.00 91.69 193 ASP A O 1
ATOM 1566 N N . GLN A 1 194 ? 8.944 -19.483 -19.120 1.00 90.94 194 GLN A N 1
ATOM 1567 C CA . GLN A 1 194 ? 8.918 -20.345 -17.938 1.00 90.94 194 GLN A CA 1
ATOM 1568 C C . GLN A 1 194 ? 7.895 -19.841 -16.920 1.00 90.94 194 GLN A C 1
ATOM 1570 O O . GLN A 1 194 ? 7.118 -20.648 -16.414 1.00 90.94 194 GLN A O 1
ATOM 1575 N N . LEU A 1 195 ? 7.855 -18.525 -16.670 1.00 92.50 195 LEU A N 1
ATOM 1576 C CA . LEU A 1 195 ? 6.852 -17.904 -15.796 1.00 92.50 195 LEU A CA 1
ATOM 1577 C C . LEU A 1 195 ? 5.440 -18.215 -16.294 1.00 92.50 195 LEU A C 1
ATOM 1579 O O . LEU A 1 195 ? 4.647 -18.790 -15.559 1.00 92.50 195 LEU A O 1
ATOM 1583 N N . LEU A 1 196 ? 5.175 -17.974 -17.578 1.00 93.88 196 LEU A N 1
ATOM 1584 C CA . LEU A 1 196 ? 3.878 -18.252 -18.193 1.00 93.88 196 LEU A CA 1
ATOM 1585 C C . LEU A 1 196 ? 3.492 -19.730 -18.160 1.00 93.88 196 LEU A C 1
ATOM 1587 O O . LEU A 1 196 ? 2.313 -20.060 -18.056 1.00 93.88 196 LEU A O 1
ATOM 1591 N N . LYS A 1 197 ? 4.469 -20.637 -18.257 1.00 94.56 197 LYS A N 1
ATOM 1592 C CA . LYS A 1 197 ? 4.208 -22.069 -18.106 1.00 94.56 197 LYS A CA 1
ATOM 1593 C C . LYS A 1 197 ? 3.748 -22.392 -16.682 1.00 94.56 197 LYS A C 1
ATOM 1595 O O . LYS A 1 197 ? 2.743 -23.077 -16.536 1.00 94.56 197 LYS A O 1
ATOM 1600 N N . ILE A 1 198 ? 4.450 -21.884 -15.668 1.00 93.69 198 ILE A N 1
ATOM 1601 C CA . ILE A 1 198 ? 4.099 -22.084 -14.254 1.00 93.69 198 ILE A CA 1
ATOM 1602 C C . ILE A 1 198 ? 2.725 -21.479 -13.958 1.00 93.69 198 ILE A C 1
ATOM 1604 O O . ILE A 1 198 ? 1.878 -22.131 -13.359 1.00 93.69 198 ILE A O 1
ATOM 1608 N N . GLU A 1 199 ? 2.480 -20.253 -14.416 1.00 94.06 199 GLU A N 1
ATOM 1609 C CA . GLU A 1 199 ? 1.216 -19.552 -14.190 1.00 94.06 199 GLU A CA 1
ATOM 1610 C C . GLU A 1 199 ? 0.038 -20.288 -14.829 1.00 94.06 199 GLU A C 1
ATOM 1612 O O . GLU A 1 199 ? -1.002 -20.461 -14.201 1.00 94.06 199 GLU A O 1
ATOM 1617 N N . LYS A 1 200 ? 0.233 -20.827 -16.037 1.00 94.25 200 LYS A N 1
ATOM 1618 C CA . LYS A 1 200 ? -0.760 -21.676 -16.695 1.00 94.25 200 LYS A CA 1
ATOM 1619 C C . LYS A 1 200 ? -0.990 -23.000 -15.963 1.00 94.25 200 LYS A C 1
ATOM 1621 O O . LYS A 1 200 ? -2.126 -23.454 -15.892 1.00 94.25 200 LYS A O 1
ATOM 1626 N N . GLU A 1 201 ? 0.063 -23.645 -15.461 1.00 95.38 201 GLU A N 1
ATOM 1627 C CA . GLU A 1 201 ? -0.050 -24.898 -14.695 1.00 95.38 201 GLU A CA 1
ATOM 1628 C C . GLU A 1 201 ? -0.799 -24.702 -13.370 1.00 95.38 201 GLU A C 1
ATOM 1630 O O . GLU A 1 201 ? -1.491 -25.614 -12.921 1.00 95.38 201 GLU A O 1
ATOM 1635 N N . LEU A 1 202 ? -0.683 -23.516 -12.769 1.00 92.19 202 LEU A N 1
ATOM 1636 C CA . LEU A 1 202 ? -1.359 -23.137 -11.528 1.00 92.19 202 LEU A CA 1
ATOM 1637 C C . LEU A 1 202 ? -2.721 -22.459 -11.743 1.00 92.19 202 LEU A C 1
ATOM 1639 O O . LEU A 1 202 ? -3.383 -22.147 -10.757 1.00 92.19 202 LEU A O 1
ATOM 1643 N N . ASP A 1 203 ? -3.129 -22.232 -12.996 1.00 91.88 203 ASP A N 1
ATOM 1644 C CA . ASP A 1 203 ? -4.344 -21.494 -13.369 1.00 91.88 203 ASP A CA 1
ATOM 1645 C C . ASP A 1 203 ? -4.431 -20.101 -12.710 1.00 91.88 203 ASP A C 1
ATOM 1647 O O . ASP A 1 203 ? -5.456 -19.693 -12.163 1.00 91.88 203 ASP A O 1
ATOM 1651 N N . VAL A 1 204 ? -3.314 -19.361 -12.723 1.00 91.81 204 VAL A N 1
ATOM 1652 C CA . VAL A 1 204 ? -3.217 -18.012 -12.144 1.00 91.81 204 VAL A CA 1
ATOM 1653 C C . VAL A 1 204 ? -3.020 -16.948 -13.216 1.00 91.81 204 VAL A C 1
ATOM 1655 O O . VAL A 1 204 ? -2.266 -17.113 -14.172 1.00 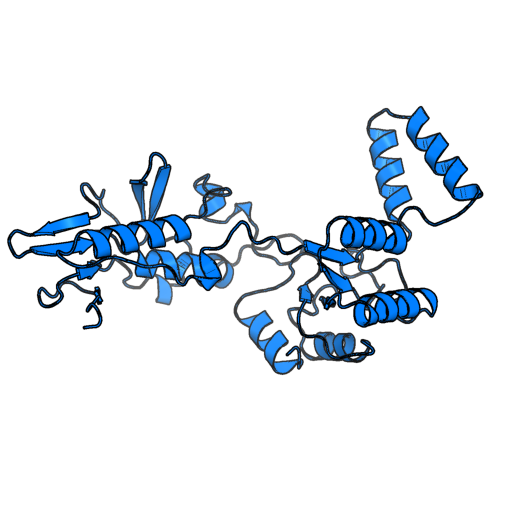91.81 204 VAL A O 1
ATOM 1658 N N . THR A 1 205 ? -3.681 -15.810 -13.015 1.00 93.38 205 THR A N 1
ATOM 1659 C CA . THR A 1 205 ? -3.436 -14.582 -13.776 1.00 93.38 205 THR A CA 1
ATOM 1660 C C . THR A 1 205 ? -2.643 -13.611 -12.907 1.00 93.38 205 THR A C 1
ATOM 1662 O O . THR A 1 205 ? -2.987 -13.381 -11.748 1.00 93.38 205 THR A O 1
ATOM 1665 N N . SER A 1 206 ? -1.592 -13.045 -13.488 1.00 95.75 206 SER A N 1
ATOM 1666 C CA . SER A 1 206 ? -0.627 -12.169 -12.810 1.00 95.75 206 SER A CA 1
ATOM 1667 C C . SER A 1 206 ? -0.531 -10.797 -13.464 1.00 95.75 206 SER A C 1
ATOM 1669 O O . SER A 1 206 ? -0.860 -10.646 -14.644 1.00 95.75 206 SER A O 1
ATOM 1671 N N . SER A 1 207 ? 0.007 -9.834 -12.719 1.00 97.06 207 SER A N 1
ATOM 1672 C CA . SER A 1 207 ? 0.330 -8.491 -13.205 1.00 97.06 207 SER A CA 1
ATOM 1673 C C . SER A 1 207 ? 1.829 -8.332 -13.436 1.00 97.06 207 SER A C 1
ATOM 1675 O O . SER A 1 207 ? 2.637 -8.698 -12.587 1.00 97.06 207 SER A O 1
ATOM 1677 N N . TYR A 1 208 ? 2.215 -7.766 -14.573 1.00 97.75 208 TYR A N 1
ATOM 1678 C CA . TYR A 1 208 ? 3.606 -7.531 -14.950 1.00 97.75 208 TYR A CA 1
ATOM 1679 C C . TYR A 1 208 ? 3.851 -6.028 -15.089 1.00 97.75 208 TYR A C 1
ATOM 1681 O O . TYR A 1 208 ? 3.303 -5.388 -15.987 1.00 97.75 208 TYR A O 1
ATOM 1689 N N . TYR A 1 209 ? 4.686 -5.466 -14.217 1.00 98.12 209 TYR A N 1
ATOM 1690 C CA . TYR A 1 209 ? 5.005 -4.042 -14.191 1.00 98.12 209 TYR A CA 1
ATOM 1691 C C . TYR A 1 209 ? 6.351 -3.782 -14.873 1.00 98.12 209 TYR A C 1
ATOM 1693 O O . TYR A 1 209 ? 7.380 -4.302 -14.449 1.00 98.12 209 TYR A O 1
ATOM 1701 N N . PHE A 1 210 ? 6.359 -2.968 -15.933 1.00 98.19 210 PHE A N 1
ATOM 1702 C CA . PHE A 1 210 ? 7.549 -2.716 -16.758 1.00 98.19 210 PHE A CA 1
ATOM 1703 C C . PHE A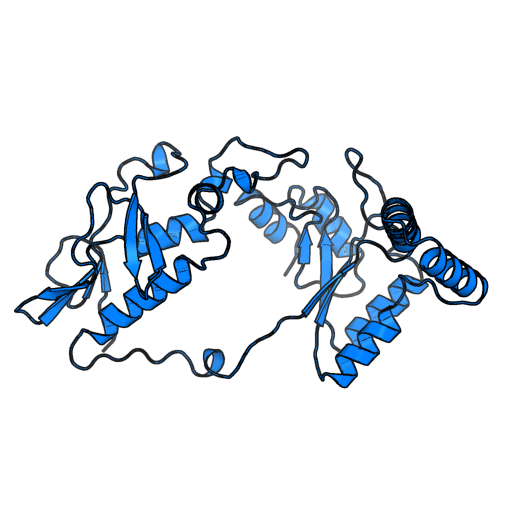 1 210 ? 8.098 -1.300 -16.603 1.00 98.19 210 PHE A C 1
ATOM 1705 O O . PHE A 1 210 ? 7.351 -0.325 -16.704 1.00 98.19 210 PHE A O 1
ATOM 1712 N N . ILE A 1 211 ? 9.420 -1.183 -16.458 1.00 97.88 211 ILE A N 1
ATOM 1713 C CA . ILE A 1 211 ? 10.123 0.099 -16.515 1.00 97.88 211 ILE A CA 1
ATOM 1714 C C . ILE A 1 211 ? 10.389 0.449 -17.977 1.00 97.88 211 ILE A C 1
ATOM 1716 O O . ILE A 1 211 ? 10.975 -0.328 -18.734 1.00 97.88 211 ILE A O 1
ATOM 1720 N N . THR A 1 212 ? 9.989 1.652 -18.384 1.00 96.94 212 THR A N 1
ATOM 1721 C CA . THR A 1 212 ? 10.109 2.086 -19.786 1.00 96.94 212 THR A CA 1
ATOM 1722 C C . THR A 1 212 ? 11.411 2.830 -20.100 1.00 96.94 212 THR A C 1
ATOM 1724 O O . THR A 1 212 ? 11.644 3.250 -21.239 1.00 96.94 212 THR A O 1
ATOM 1727 N N . GLU A 1 213 ? 12.258 3.022 -19.090 1.00 94.94 213 GLU A N 1
ATOM 1728 C CA . GLU A 1 213 ? 13.522 3.749 -19.150 1.00 94.94 213 GLU A CA 1
ATOM 1729 C C . GLU A 1 213 ? 14.701 2.868 -18.746 1.00 94.94 213 GLU A C 1
ATOM 1731 O O . GLU A 1 213 ? 14.624 2.081 -17.809 1.00 94.94 213 GLU A O 1
ATOM 1736 N N . LYS A 1 214 ? 15.836 3.052 -19.426 1.00 92.56 214 LYS A N 1
ATOM 1737 C CA . LYS A 1 214 ? 17.086 2.330 -19.116 1.00 92.56 214 LYS A CA 1
ATOM 1738 C C . LYS A 1 214 ? 18.089 3.154 -18.332 1.00 92.56 214 LYS A C 1
ATOM 1740 O O . LYS A 1 214 ? 19.035 2.631 -17.742 1.00 92.56 214 LYS A O 1
ATOM 1745 N N . LYS A 1 215 ? 17.970 4.476 -18.440 1.00 90.06 215 LYS A N 1
ATOM 1746 C CA . LYS A 1 215 ? 18.991 5.396 -17.950 1.00 90.06 215 LYS A CA 1
ATOM 1747 C C . LYS A 1 215 ? 19.052 5.318 -16.434 1.00 90.06 215 LYS A C 1
ATOM 1749 O O . LYS A 1 215 ? 18.023 5.365 -15.768 1.00 90.06 215 LYS A O 1
ATOM 1754 N N . ARG A 1 216 ? 20.269 5.231 -15.897 1.00 90.06 216 ARG A N 1
ATOM 1755 C CA . ARG A 1 216 ? 20.502 5.361 -14.456 1.00 90.06 216 ARG A CA 1
ATOM 1756 C C . ARG A 1 216 ? 20.134 6.771 -14.006 1.00 90.06 216 ARG A C 1
ATOM 1758 O O . ARG A 1 216 ? 20.336 7.727 -14.755 1.00 90.06 216 ARG A O 1
ATOM 1765 N N . LYS A 1 217 ? 19.685 6.905 -12.764 1.00 86.94 217 LYS A N 1
ATOM 1766 C CA . LYS A 1 217 ? 19.435 8.199 -12.126 1.00 86.94 217 LYS A CA 1
ATOM 1767 C C . LYS A 1 217 ? 19.997 8.180 -10.715 1.00 86.94 217 LYS A C 1
ATOM 1769 O O . LYS A 1 217 ? 19.818 7.204 -9.999 1.00 86.94 217 LYS A O 1
ATOM 1774 N N . ASN A 1 218 ? 20.732 9.230 -10.350 1.00 83.88 218 ASN A N 1
ATOM 1775 C CA . ASN A 1 218 ? 21.387 9.367 -9.043 1.00 83.88 218 ASN A CA 1
ATOM 1776 C C . ASN A 1 218 ? 22.234 8.143 -8.647 1.00 83.88 218 ASN A C 1
ATOM 1778 O O . ASN A 1 218 ? 22.255 7.735 -7.496 1.00 83.88 218 ASN A O 1
ATOM 1782 N N . GLY A 1 219 ? 22.903 7.513 -9.617 1.00 84.62 219 GLY A N 1
ATOM 1783 C CA . GLY A 1 219 ? 23.712 6.321 -9.361 1.00 84.62 219 GLY A CA 1
ATOM 1784 C C . GLY A 1 219 ? 22.927 5.010 -9.252 1.00 84.62 219 GLY A C 1
ATOM 1785 O O . GLY A 1 219 ? 23.573 3.968 -9.199 1.00 84.62 219 GLY A O 1
ATOM 1786 N N . TYR A 1 220 ? 21.595 5.012 -9.337 1.00 88.69 220 TYR A N 1
ATOM 1787 C CA . TYR A 1 220 ? 20.742 3.817 -9.292 1.00 88.69 220 TYR A CA 1
ATOM 1788 C C . TYR A 1 220 ? 20.278 3.378 -10.695 1.00 88.69 220 TYR A C 1
ATOM 1790 O O . TYR A 1 220 ? 20.054 4.234 -11.560 1.00 88.69 220 TYR A O 1
ATOM 1798 N N . PRO A 1 221 ? 20.195 2.063 -10.979 1.00 91.94 221 PRO A N 1
ATOM 1799 C CA . PRO A 1 221 ? 19.703 1.549 -12.257 1.00 91.94 221 PRO A CA 1
ATOM 1800 C C . PRO A 1 221 ? 18.181 1.676 -12.399 1.00 91.94 221 PRO A C 1
ATOM 1802 O O . PRO A 1 221 ? 17.462 1.594 -11.417 1.00 91.94 221 PRO A O 1
ATOM 1805 N N . ASN A 1 222 ? 17.723 1.837 -13.640 1.00 94.12 222 ASN A N 1
ATOM 1806 C CA . ASN A 1 222 ? 16.370 1.467 -14.070 1.00 94.12 222 ASN A CA 1
ATOM 1807 C C . ASN A 1 222 ? 16.472 0.126 -14.841 1.00 94.12 222 ASN A C 1
ATOM 1809 O O . ASN A 1 222 ? 17.355 -0.681 -14.534 1.00 94.12 222 ASN A O 1
ATOM 1813 N N . ALA A 1 223 ? 15.655 -0.099 -15.879 1.00 94.31 223 ALA A N 1
ATOM 1814 C CA . ALA A 1 223 ? 15.696 -1.328 -16.669 1.00 94.31 223 ALA A CA 1
ATOM 1815 C C . ALA A 1 223 ? 17.050 -1.593 -17.349 1.00 94.31 223 ALA A C 1
ATOM 1817 O O . ALA A 1 223 ? 17.681 -0.700 -17.923 1.00 94.31 223 ALA A O 1
ATOM 1818 N N . ASP A 1 224 ? 17.452 -2.864 -17.417 1.00 91.94 224 ASP A N 1
ATOM 1819 C CA . ASP A 1 224 ? 18.578 -3.300 -18.261 1.00 91.94 224 ASP A CA 1
ATOM 1820 C C . ASP A 1 224 ? 18.155 -3.724 -19.691 1.00 91.94 224 ASP A C 1
ATOM 1822 O O . ASP A 1 224 ? 18.985 -3.909 -20.598 1.00 91.94 224 ASP A O 1
ATOM 1826 N N . TYR A 1 225 ? 16.850 -3.792 -19.953 1.00 92.75 225 TYR A N 1
ATOM 1827 C CA . TYR A 1 225 ? 16.246 -4.105 -21.246 1.00 92.75 225 TYR A CA 1
ATOM 1828 C C . TYR A 1 225 ? 15.730 -2.850 -21.946 1.00 92.75 225 TYR A C 1
ATOM 1830 O O . TYR A 1 225 ? 15.530 -1.812 -21.338 1.00 92.75 225 TYR A O 1
ATOM 1838 N N . ASP A 1 226 ? 15.597 -2.914 -23.269 1.00 94.31 226 ASP A N 1
ATOM 1839 C CA . ASP A 1 226 ? 14.963 -1.835 -24.031 1.00 94.31 226 ASP A CA 1
ATOM 1840 C C . ASP A 1 226 ? 13.478 -2.149 -24.199 1.00 94.31 226 ASP A C 1
ATOM 1842 O O . ASP A 1 226 ? 13.124 -3.123 -24.874 1.00 94.31 226 ASP A O 1
ATOM 1846 N N . PHE A 1 227 ? 12.634 -1.338 -23.562 1.00 96.44 227 PHE A N 1
ATOM 1847 C CA . PHE A 1 227 ? 11.182 -1.468 -23.602 1.00 96.44 227 PHE A CA 1
ATOM 1848 C C . PHE A 1 227 ? 10.644 -1.403 -25.039 1.00 96.44 227 PHE A C 1
ATOM 1850 O O . PHE A 1 227 ? 9.761 -2.177 -25.402 1.00 96.44 227 PHE A O 1
ATOM 1857 N N . SER A 1 228 ? 11.245 -0.575 -25.898 1.00 95.69 228 SER A N 1
ATOM 1858 C CA . SER A 1 228 ? 10.842 -0.405 -27.302 1.00 95.69 228 SER A CA 1
ATOM 1859 C C . SER A 1 228 ? 11.380 -1.500 -28.229 1.00 95.69 228 SER A C 1
ATOM 1861 O O . SER A 1 228 ? 11.066 -1.528 -29.422 1.00 95.69 228 SER A O 1
ATOM 1863 N N . SER A 1 229 ? 12.201 -2.423 -27.720 1.00 95.50 229 SER A N 1
ATOM 1864 C CA . SER A 1 229 ? 12.774 -3.483 -28.549 1.00 95.50 229 SER A CA 1
ATOM 1865 C C . SER A 1 229 ? 11.704 -4.451 -29.059 1.00 95.50 229 SER A C 1
ATOM 1867 O O . SER A 1 229 ? 10.778 -4.830 -28.342 1.00 95.50 229 SER A O 1
ATOM 1869 N N . LYS A 1 230 ? 11.881 -4.953 -30.290 1.00 95.81 230 LYS A N 1
ATOM 1870 C CA . LYS A 1 230 ? 10.980 -5.960 -30.886 1.00 95.81 230 LYS A CA 1
ATOM 1871 C C . LYS A 1 230 ? 10.807 -7.200 -30.003 1.00 95.81 230 LYS A C 1
ATOM 1873 O O . LYS A 1 230 ? 9.745 -7.811 -30.019 1.00 95.81 230 LYS A O 1
ATOM 1878 N N . GLN A 1 231 ? 11.849 -7.596 -29.270 1.00 94.31 231 GLN A N 1
ATOM 1879 C CA . GLN A 1 231 ? 11.797 -8.742 -28.364 1.00 94.31 231 GLN A CA 1
ATOM 1880 C C . GLN A 1 231 ? 10.887 -8.459 -27.163 1.00 94.31 231 GLN A C 1
ATOM 1882 O O . GLN A 1 231 ? 10.031 -9.285 -26.858 1.00 94.31 231 GLN A O 1
ATOM 1887 N N . MET A 1 232 ? 11.032 -7.294 -26.523 1.00 95.62 232 MET A N 1
ATOM 1888 C CA . MET A 1 232 ? 10.215 -6.933 -25.364 1.00 95.62 232 MET A CA 1
ATOM 1889 C C . MET A 1 232 ? 8.758 -6.673 -25.757 1.00 95.62 232 MET A C 1
ATOM 1891 O O . MET A 1 232 ? 7.846 -7.195 -25.127 1.00 95.62 232 MET A O 1
ATOM 1895 N N . GLN A 1 233 ? 8.524 -5.984 -26.875 1.00 97.19 233 GLN A N 1
ATOM 1896 C CA . GLN A 1 233 ? 7.172 -5.754 -27.393 1.00 97.19 233 GLN A CA 1
ATOM 1897 C C . GLN A 1 233 ? 6.443 -7.063 -27.741 1.00 97.19 233 GLN A C 1
ATOM 1899 O O . GLN A 1 233 ? 5.235 -7.173 -27.544 1.00 97.19 233 GLN A O 1
ATOM 1904 N N . LYS A 1 234 ? 7.157 -8.103 -28.201 1.00 96.25 234 LYS A N 1
ATOM 1905 C CA . LYS A 1 234 ? 6.565 -9.442 -28.372 1.00 96.25 234 LYS A CA 1
ATOM 1906 C C . LYS A 1 234 ? 6.109 -10.051 -27.045 1.00 96.25 234 LYS A C 1
ATOM 1908 O O . LYS A 1 234 ? 5.052 -10.672 -27.021 1.00 96.25 234 LYS A O 1
ATOM 1913 N N . VAL A 1 235 ? 6.880 -9.880 -25.970 1.00 96.62 235 VAL A N 1
ATOM 1914 C CA . VAL A 1 235 ? 6.503 -10.354 -24.628 1.00 96.62 235 VAL A CA 1
ATOM 1915 C C . VAL A 1 235 ? 5.295 -9.588 -24.109 1.00 96.62 235 VAL A C 1
ATOM 1917 O O . VAL A 1 235 ? 4.300 -10.215 -23.774 1.00 96.62 235 VAL A O 1
ATOM 1920 N N . ILE A 1 236 ? 5.341 -8.256 -24.127 1.00 97.38 236 ILE A N 1
ATOM 1921 C CA . ILE A 1 236 ? 4.252 -7.378 -23.674 1.00 97.38 236 ILE A CA 1
ATOM 1922 C C . ILE A 1 236 ? 2.929 -7.741 -24.360 1.00 97.38 236 ILE A C 1
ATOM 1924 O O . ILE A 1 236 ? 1.924 -7.980 -23.695 1.00 97.38 236 ILE A O 1
ATOM 1928 N N . ASN A 1 237 ? 2.945 -7.867 -25.689 1.00 96.62 237 ASN A N 1
ATOM 1929 C CA . ASN A 1 237 ? 1.751 -8.244 -26.441 1.00 96.62 237 ASN A CA 1
ATOM 1930 C C . ASN A 1 237 ? 1.295 -9.673 -26.124 1.00 96.62 237 ASN A C 1
ATOM 1932 O O . ASN A 1 237 ? 0.099 -9.926 -26.036 1.00 96.62 237 ASN A O 1
ATOM 1936 N N . LYS A 1 238 ? 2.226 -10.618 -25.929 1.00 96.56 238 LYS A N 1
ATOM 1937 C CA . LYS A 1 238 ? 1.889 -11.993 -25.534 1.00 96.56 238 LYS A CA 1
ATOM 1938 C C . LYS A 1 238 ? 1.200 -12.029 -24.168 1.00 96.56 238 LYS A C 1
ATOM 1940 O O . LYS A 1 238 ? 0.187 -12.707 -24.060 1.00 96.56 238 LYS A O 1
ATOM 1945 N N . LEU A 1 239 ? 1.722 -11.303 -23.176 1.00 96.81 239 LEU A N 1
ATOM 1946 C CA . LEU A 1 239 ? 1.150 -11.200 -21.828 1.00 96.81 239 LEU A CA 1
ATOM 1947 C C . LEU A 1 239 ? -0.281 -10.656 -21.873 1.00 96.81 239 LEU A C 1
ATOM 1949 O O . LEU A 1 239 ? -1.195 -11.304 -21.368 1.00 96.81 239 LEU A O 1
ATOM 1953 N N . ALA A 1 240 ? -0.482 -9.527 -22.557 1.00 95.50 240 ALA A N 1
ATOM 1954 C CA . ALA A 1 240 ? -1.802 -8.923 -22.702 1.00 95.50 240 ALA A CA 1
ATOM 1955 C C . ALA A 1 240 ? -2.790 -9.855 -23.431 1.00 95.50 240 ALA A C 1
ATOM 1957 O O . ALA A 1 240 ? -3.920 -10.037 -22.987 1.00 95.50 240 ALA A O 1
ATOM 1958 N N . ASN A 1 241 ? -2.359 -10.508 -24.518 1.00 95.62 241 ASN A N 1
ATOM 1959 C CA . ASN A 1 241 ? -3.223 -11.378 -25.326 1.00 95.62 241 ASN A CA 1
ATOM 1960 C C . ASN A 1 241 ? -3.722 -12.625 -24.587 1.00 95.62 241 ASN A C 1
ATOM 1962 O O . ASN A 1 241 ? -4.765 -13.163 -24.949 1.00 95.62 241 ASN A O 1
ATOM 1966 N N . ILE A 1 242 ? -2.976 -13.114 -23.595 1.00 95.12 242 ILE A N 1
ATOM 1967 C CA . ILE A 1 242 ? -3.375 -14.277 -22.787 1.00 95.12 242 ILE A CA 1
ATOM 1968 C C . ILE A 1 242 ? -4.021 -13.871 -21.453 1.00 95.12 242 ILE A C 1
ATOM 1970 O O . ILE A 1 242 ? -4.314 -14.741 -20.642 1.00 95.12 242 ILE A O 1
ATOM 1974 N N . GLY A 1 243 ? -4.280 -12.573 -21.249 1.00 95.12 243 GLY A N 1
ATOM 1975 C CA . GLY A 1 243 ? -5.090 -12.055 -20.144 1.00 95.12 243 GLY A CA 1
ATOM 1976 C C . GLY A 1 243 ? -4.323 -11.553 -18.919 1.00 95.12 243 GLY A C 1
ATOM 1977 O O . GLY A 1 243 ? -4.968 -11.157 -17.953 1.00 95.12 243 GLY A O 1
ATOM 1978 N N . HIS A 1 244 ? -2.985 -11.530 -18.933 1.00 96.44 244 HIS A N 1
ATOM 1979 C CA . HIS A 1 244 ? -2.213 -10.908 -17.850 1.00 96.44 244 HIS A CA 1
ATOM 1980 C C . HIS A 1 244 ? -2.329 -9.383 -17.888 1.00 96.44 244 HIS A C 1
ATOM 1982 O O . HIS A 1 244 ? -2.388 -8.778 -18.962 1.00 96.44 244 HIS A O 1
ATOM 1988 N N . GLU A 1 245 ? -2.286 -8.751 -16.714 1.00 97.12 245 GLU A N 1
ATOM 1989 C CA . GLU A 1 245 ? -2.171 -7.296 -16.629 1.00 97.12 245 GLU A CA 1
ATOM 1990 C C . GLU A 1 245 ? -0.751 -6.880 -17.031 1.00 97.12 245 GLU A C 1
ATOM 1992 O O . GLU A 1 245 ? 0.241 -7.420 -16.537 1.00 97.12 245 GLU A O 1
ATOM 1997 N N . VAL A 1 246 ? -0.657 -5.888 -17.913 1.00 97.69 246 VAL A N 1
ATOM 1998 C CA . VAL A 1 246 ? 0.590 -5.187 -18.211 1.00 97.69 246 VAL A CA 1
ATOM 1999 C C . VAL A 1 246 ? 0.461 -3.782 -17.652 1.00 97.69 246 VAL A C 1
ATOM 2001 O O . VAL A 1 246 ? -0.364 -3.000 -18.121 1.00 97.69 246 VAL A O 1
ATOM 2004 N N . GLY A 1 247 ? 1.286 -3.471 -16.660 1.00 97.62 247 GLY A N 1
ATOM 2005 C CA . GLY A 1 247 ? 1.262 -2.185 -15.989 1.00 97.62 247 GLY A CA 1
ATOM 2006 C C . GLY A 1 247 ? 2.602 -1.462 -16.009 1.00 97.62 247 GLY A C 1
ATOM 2007 O O . GLY A 1 247 ? 3.626 -1.976 -16.473 1.00 97.62 247 GLY A O 1
ATOM 2008 N N . ILE A 1 248 ? 2.593 -0.246 -15.476 1.00 98.00 248 ILE A N 1
ATOM 2009 C CA . ILE A 1 248 ? 3.782 0.596 -15.407 1.00 98.00 248 ILE A CA 1
ATOM 2010 C C . ILE A 1 248 ? 4.602 0.280 -14.157 1.00 98.00 248 ILE A C 1
ATOM 2012 O O . ILE A 1 248 ? 4.093 0.290 -13.041 1.00 98.00 248 ILE A O 1
ATOM 2016 N N . HIS A 1 249 ? 5.898 0.043 -14.329 1.00 97.81 249 HIS A N 1
ATOM 2017 C CA . HIS A 1 249 ? 6.860 0.168 -13.245 1.00 97.81 249 HIS A CA 1
ATOM 2018 C C . HIS A 1 249 ? 7.579 1.510 -13.403 1.00 97.81 249 HIS A C 1
ATOM 2020 O O . HIS A 1 249 ? 8.584 1.609 -14.101 1.00 97.81 249 HIS A O 1
ATOM 2026 N N . GLY A 1 250 ? 6.998 2.581 -12.863 1.00 96.94 250 GLY A N 1
ATOM 2027 C CA . GLY A 1 250 ? 7.434 3.947 -13.152 1.00 96.94 250 GLY A CA 1
ATOM 2028 C C . GLY A 1 250 ? 8.903 4.146 -12.791 1.00 96.94 250 GLY A C 1
ATOM 2029 O O . GLY A 1 250 ? 9.304 3.863 -11.659 1.00 96.94 250 GLY A O 1
ATOM 2030 N N . SER A 1 251 ? 9.708 4.633 -13.740 1.00 96.81 251 SER A N 1
ATOM 2031 C CA . SER A 1 251 ? 11.148 4.800 -13.524 1.00 96.81 251 SER A CA 1
ATOM 2032 C C . SER A 1 251 ? 11.463 5.807 -12.409 1.00 96.81 251 SER A C 1
ATOM 2034 O O . SER A 1 251 ? 10.604 6.587 -11.982 1.00 96.81 251 SER A O 1
ATOM 2036 N N . ILE A 1 252 ? 12.710 5.809 -11.925 1.00 95.69 252 ILE A N 1
ATOM 2037 C CA . ILE A 1 252 ? 13.151 6.642 -10.792 1.00 95.69 252 ILE A CA 1
ATOM 2038 C C . ILE A 1 252 ? 12.677 8.103 -10.924 1.00 95.69 252 ILE A C 1
ATOM 2040 O O . ILE A 1 252 ? 13.107 8.874 -11.792 1.00 95.69 252 ILE A O 1
ATOM 2044 N N . GLY A 1 253 ? 11.848 8.524 -9.969 1.00 92.69 253 GLY A N 1
ATOM 2045 C CA . GLY A 1 253 ? 11.323 9.883 -9.834 1.00 92.69 253 GLY A CA 1
ATOM 2046 C C . GLY A 1 253 ? 10.183 10.256 -10.784 1.00 92.69 253 GLY A C 1
ATOM 2047 O O . GLY A 1 253 ? 9.888 11.440 -10.896 1.00 92.69 253 GLY A O 1
ATOM 2048 N N . THR A 1 254 ? 9.554 9.292 -11.458 1.00 95.44 254 THR A N 1
ATOM 2049 C CA . THR A 1 254 ? 8.251 9.501 -12.121 1.00 95.44 254 THR A CA 1
ATOM 2050 C C . THR A 1 254 ? 7.125 9.735 -11.118 1.00 95.44 254 THR A C 1
ATOM 2052 O O . THR A 1 254 ? 6.212 10.492 -11.418 1.00 95.44 254 THR A O 1
ATOM 2055 N N . GLY A 1 255 ? 7.224 9.178 -9.904 1.00 94.75 255 GLY A N 1
ATOM 2056 C CA . GLY A 1 255 ? 6.246 9.383 -8.827 1.00 94.75 255 GLY A CA 1
ATOM 2057 C C . GLY A 1 255 ? 6.096 10.830 -8.350 1.00 94.75 255 GLY A C 1
ATOM 2058 O O . GLY A 1 255 ? 5.147 11.129 -7.635 1.00 94.75 255 GLY A O 1
ATOM 2059 N N . TYR A 1 256 ? 6.985 11.731 -8.771 1.00 94.62 256 TYR A N 1
ATOM 2060 C CA . TYR A 1 256 ? 6.985 13.152 -8.405 1.00 94.62 256 TYR A CA 1
ATOM 2061 C C . TYR A 1 256 ? 6.905 14.069 -9.639 1.00 94.62 256 TYR A C 1
ATOM 2063 O O . TYR A 1 256 ? 7.150 15.267 -9.553 1.00 94.62 256 TYR A O 1
ATOM 2071 N N . ASP A 1 257 ? 6.638 13.514 -10.828 1.00 96.31 257 ASP A N 1
ATOM 2072 C CA . ASP A 1 257 ? 6.670 14.272 -12.081 1.00 96.31 257 ASP A CA 1
ATOM 2073 C C . ASP A 1 257 ? 5.626 13.753 -13.076 1.00 96.31 257 ASP A C 1
ATOM 2075 O O . ASP A 1 257 ? 5.822 12.742 -13.756 1.00 96.31 257 ASP A O 1
ATOM 2079 N N . THR A 1 258 ? 4.520 14.495 -13.187 1.00 97.62 258 THR A N 1
ATOM 2080 C CA . THR A 1 258 ? 3.407 14.189 -14.095 1.00 97.62 258 THR A CA 1
ATOM 2081 C C . THR A 1 258 ? 3.854 14.050 -15.545 1.00 97.62 258 THR A C 1
ATOM 2083 O O . THR A 1 258 ? 3.444 13.106 -16.214 1.00 97.62 258 THR A O 1
ATOM 2086 N N . ALA A 1 259 ? 4.703 14.953 -16.045 1.00 97.81 259 ALA A N 1
ATOM 2087 C CA . ALA A 1 259 ? 5.104 14.940 -17.448 1.00 97.81 259 ALA A CA 1
ATOM 2088 C C . ALA A 1 259 ? 5.957 13.707 -17.769 1.00 97.81 259 ALA A C 1
ATOM 2090 O O . ALA A 1 259 ? 5.783 13.089 -18.822 1.00 97.81 259 ALA A O 1
ATOM 2091 N N . LYS A 1 260 ? 6.846 13.313 -16.847 1.00 96.88 260 LYS A N 1
ATOM 2092 C CA . LYS A 1 260 ? 7.605 12.066 -16.984 1.00 96.88 260 LYS A CA 1
ATOM 2093 C C . LYS A 1 260 ? 6.691 10.849 -16.943 1.00 96.88 260 LYS A C 1
ATOM 2095 O O . LYS A 1 260 ? 6.803 10.008 -17.829 1.00 96.88 260 LYS A O 1
ATOM 2100 N N . LEU A 1 261 ? 5.782 10.767 -15.968 1.00 97.69 261 LEU A N 1
ATOM 2101 C CA . LEU A 1 261 ? 4.874 9.627 -15.846 1.00 97.69 261 LEU A CA 1
ATOM 2102 C C . LEU A 1 261 ? 3.984 9.476 -17.090 1.00 97.69 261 LEU A C 1
ATOM 2104 O O . LEU A 1 261 ? 3.958 8.399 -17.680 1.00 97.69 261 LEU A O 1
ATOM 2108 N N . SER A 1 262 ? 3.352 10.554 -17.568 1.00 97.38 262 SER A N 1
ATOM 2109 C CA . SER A 1 262 ? 2.581 10.543 -18.823 1.00 97.38 262 SER A CA 1
ATOM 2110 C C . SER A 1 262 ? 3.428 10.149 -20.033 1.00 97.38 262 SER A C 1
ATOM 2112 O O . SER A 1 262 ? 2.977 9.389 -20.890 1.00 97.38 262 SER A O 1
ATOM 2114 N N . GLY A 1 263 ? 4.670 10.637 -20.106 1.00 97.44 263 GLY A N 1
ATOM 2115 C CA . GLY A 1 263 ? 5.604 10.266 -21.165 1.00 97.44 263 GLY A CA 1
ATOM 2116 C C . GLY A 1 263 ? 5.918 8.769 -21.168 1.00 97.44 263 GLY A C 1
ATOM 2117 O O . GLY A 1 263 ? 5.968 8.157 -22.233 1.00 97.44 263 GLY A O 1
ATOM 2118 N N . GLU A 1 264 ? 6.074 8.152 -19.999 1.00 97.56 264 GLU A N 1
ATOM 2119 C CA . GLU A 1 264 ? 6.270 6.704 -19.890 1.00 97.56 264 GLU A CA 1
ATOM 2120 C C . GLU A 1 264 ? 5.010 5.906 -20.224 1.00 97.56 264 GLU A C 1
ATOM 2122 O O . GLU A 1 264 ? 5.097 4.945 -20.988 1.00 97.56 264 GLU A O 1
ATOM 2127 N N . LEU A 1 265 ? 3.842 6.338 -19.741 1.00 97.56 265 LEU A N 1
ATOM 2128 C CA . LEU A 1 265 ? 2.552 5.726 -20.076 1.00 97.56 265 LEU A CA 1
ATOM 2129 C C . LEU A 1 265 ? 2.313 5.708 -21.591 1.00 97.56 265 LEU A C 1
ATOM 2131 O O . LEU A 1 265 ? 1.878 4.695 -22.131 1.00 97.56 265 LEU A O 1
ATOM 2135 N N . SER A 1 266 ? 2.687 6.780 -22.298 1.00 96.50 266 SER A N 1
ATOM 2136 C CA . SER A 1 266 ? 2.514 6.890 -23.755 1.00 96.50 266 SER A CA 1
ATOM 2137 C C . SER A 1 266 ? 3.321 5.875 -24.576 1.00 96.50 266 SER A C 1
ATOM 2139 O O . SER A 1 266 ? 3.055 5.695 -25.764 1.00 96.50 266 SER A O 1
ATOM 2141 N N . LYS A 1 267 ? 4.313 5.209 -23.968 1.00 96.81 267 LYS A N 1
ATOM 2142 C CA . LYS A 1 267 ? 5.115 4.176 -24.637 1.00 96.81 267 LYS A CA 1
ATOM 2143 C C . LYS A 1 267 ? 4.420 2.818 -24.653 1.00 96.81 267 LYS A C 1
ATOM 2145 O O . LYS A 1 267 ? 4.810 1.964 -25.451 1.00 96.81 267 LYS A O 1
ATOM 2150 N N . PHE A 1 268 ? 3.455 2.580 -23.763 1.00 96.75 268 PHE A N 1
ATOM 2151 C CA . PHE A 1 268 ? 2.740 1.310 -23.721 1.00 96.75 268 PHE A CA 1
ATOM 2152 C C . PHE A 1 268 ? 1.829 1.168 -24.950 1.00 96.75 268 PHE A C 1
ATOM 2154 O O . PHE A 1 268 ? 1.188 2.136 -25.356 1.00 96.75 268 PHE A O 1
ATOM 2161 N N . PRO A 1 269 ? 1.751 -0.032 -25.559 1.00 92.62 269 PRO A N 1
ATOM 2162 C CA . PRO A 1 269 ? 0.909 -0.251 -26.736 1.00 92.62 269 PRO A CA 1
ATOM 2163 C C . PRO A 1 269 ? -0.591 -0.245 -26.410 1.00 92.62 269 PRO A C 1
ATOM 2165 O O . PRO A 1 269 ? -1.405 -0.012 -27.298 1.00 92.62 269 PRO A O 1
ATOM 2168 N N . ASN A 1 270 ? -0.945 -0.507 -25.150 1.00 91.00 270 ASN A N 1
ATOM 2169 C CA . ASN A 1 270 ? -2.310 -0.553 -24.639 1.00 91.00 270 ASN A CA 1
ATOM 2170 C C . ASN A 1 270 ? -2.440 0.367 -23.421 1.00 91.00 270 ASN A C 1
ATOM 2172 O O . ASN A 1 270 ? -1.438 0.744 -22.811 1.00 91.00 270 ASN A O 1
ATOM 2176 N N . GLN A 1 271 ? -3.680 0.686 -23.053 1.00 92.00 271 GLN A N 1
ATOM 2177 C CA . GLN A 1 271 ? -3.972 1.434 -21.836 1.00 92.00 271 GLN A CA 1
ATOM 2178 C C . GLN A 1 271 ? -3.435 0.700 -20.601 1.00 92.00 271 GLN A C 1
ATOM 2180 O O . GLN A 1 271 ? -3.577 -0.515 -20.471 1.00 92.00 271 GLN A O 1
ATOM 2185 N N . VAL A 1 272 ? -2.821 1.463 -19.701 1.00 95.56 272 VAL A N 1
ATOM 2186 C CA . VAL A 1 272 ? -2.285 0.978 -18.430 1.00 95.56 272 VAL A CA 1
ATOM 2187 C C . VAL A 1 272 ? -3.256 1.348 -17.313 1.00 95.56 272 VAL A C 1
ATOM 2189 O O . VAL A 1 272 ? -3.663 2.506 -17.224 1.00 95.56 272 VAL A O 1
ATOM 2192 N N . HIS A 1 273 ? -3.595 0.369 -16.471 1.00 92.94 273 HIS A N 1
ATOM 2193 C CA . HIS A 1 273 ? -4.576 0.507 -15.382 1.00 92.94 273 HIS A CA 1
ATOM 2194 C C . HIS A 1 273 ? -3.964 0.489 -13.976 1.00 92.94 273 HIS A C 1
ATOM 2196 O O . HIS A 1 273 ? -4.645 0.618 -12.963 1.00 92.94 273 HIS A O 1
ATOM 2202 N N . GLY A 1 274 ? -2.661 0.243 -13.894 1.00 92.88 274 GLY A N 1
ATOM 2203 C CA . GLY A 1 274 ? -2.008 -0.029 -12.631 1.00 92.88 274 GLY A CA 1
ATOM 2204 C C . GLY A 1 274 ? -0.502 0.006 -12.763 1.00 92.88 274 GLY A C 1
ATOM 2205 O O . GLY A 1 274 ? 0.067 -0.063 -13.860 1.00 92.88 274 GLY A O 1
ATOM 2206 N N . GLY A 1 275 ? 0.157 0.142 -11.622 1.00 94.25 275 GLY A N 1
ATOM 2207 C CA . GLY A 1 275 ? 1.598 0.211 -11.593 1.00 94.25 275 GLY A CA 1
ATOM 2208 C C . GLY A 1 275 ? 2.195 0.335 -10.208 1.00 94.25 275 GLY A C 1
ATOM 2209 O O . GLY A 1 275 ? 1.500 0.438 -9.199 1.00 94.25 275 GLY A O 1
ATOM 2210 N N . ARG A 1 276 ? 3.524 0.347 -10.190 1.00 95.19 276 ARG A N 1
ATOM 2211 C CA . ARG A 1 276 ? 4.351 0.594 -9.009 1.00 95.19 276 ARG A CA 1
ATOM 2212 C C . ARG A 1 276 ? 5.477 1.533 -9.372 1.00 95.19 276 ARG A C 1
ATOM 2214 O O . ARG A 1 276 ? 6.026 1.430 -10.462 1.00 95.19 276 ARG A O 1
ATOM 2221 N N . PHE A 1 277 ? 5.892 2.395 -8.460 1.00 96.00 277 PHE A N 1
ATOM 2222 C CA . PHE A 1 277 ? 7.099 3.186 -8.676 1.00 96.00 277 PHE A CA 1
ATOM 2223 C C . PHE A 1 277 ? 8.338 2.373 -8.316 1.00 96.00 277 PHE A C 1
ATOM 2225 O O . PHE A 1 277 ? 8.366 1.697 -7.285 1.00 96.00 277 PHE A O 1
ATOM 2232 N N . HIS A 1 278 ? 9.361 2.429 -9.169 1.00 95.56 278 HIS A N 1
ATOM 2233 C CA . HIS A 1 278 ? 10.628 1.753 -8.927 1.00 95.56 278 HIS A CA 1
ATOM 2234 C C . HIS A 1 278 ? 11.228 2.213 -7.596 1.00 95.56 278 HIS A C 1
ATOM 2236 O O . HIS A 1 278 ? 11.172 3.395 -7.248 1.00 95.56 278 HIS A O 1
ATOM 2242 N N . TYR A 1 279 ? 11.731 1.254 -6.816 1.00 93.25 279 TYR A N 1
ATOM 2243 C CA . TYR A 1 279 ? 12.144 1.448 -5.423 1.00 93.25 279 TYR A CA 1
ATOM 2244 C C . TYR A 1 279 ? 11.063 2.020 -4.489 1.00 93.25 279 TYR A C 1
ATOM 2246 O O . TYR A 1 279 ? 11.407 2.577 -3.454 1.00 93.25 279 TYR A O 1
ATOM 2254 N N . LEU A 1 280 ? 9.770 1.886 -4.799 1.00 92.81 280 LEU A N 1
ATOM 2255 C CA . LEU A 1 280 ? 8.678 2.462 -3.998 1.00 92.81 280 LEU A CA 1
ATOM 2256 C C . LEU A 1 280 ? 8.822 3.984 -3.805 1.00 92.81 280 LEU A C 1
ATOM 2258 O O . LEU A 1 280 ? 8.459 4.526 -2.766 1.00 92.81 280 LEU A O 1
ATOM 2262 N N . MET A 1 281 ? 9.400 4.676 -4.792 1.00 92.62 281 MET A N 1
ATOM 2263 C CA . MET A 1 281 ? 9.594 6.127 -4.752 1.00 92.62 281 MET A CA 1
ATOM 2264 C C . MET A 1 281 ? 8.279 6.861 -5.012 1.00 92.62 281 MET A C 1
ATOM 2266 O O . MET A 1 281 ? 7.989 7.268 -6.139 1.00 92.62 281 MET A O 1
ATOM 2270 N N . MET A 1 282 ? 7.492 7.002 -3.952 1.00 91.31 282 MET A N 1
ATOM 2271 C CA . MET A 1 282 ? 6.270 7.793 -3.906 1.00 91.31 282 MET A CA 1
ATOM 2272 C C . MET A 1 282 ? 6.142 8.518 -2.566 1.00 91.31 282 MET A C 1
ATOM 2274 O O . MET A 1 282 ? 6.784 8.136 -1.591 1.00 91.31 282 MET A O 1
ATOM 2278 N N . SER A 1 283 ? 5.316 9.558 -2.521 1.00 89.88 283 SER A N 1
ATOM 2279 C CA . SER A 1 283 ? 4.944 10.282 -1.304 1.00 89.88 283 SER A CA 1
ATOM 2280 C C . SER A 1 283 ? 3.448 10.602 -1.310 1.00 89.88 283 SER A C 1
ATOM 2282 O O . SER A 1 283 ? 2.844 10.871 -2.353 1.00 89.88 283 SER A O 1
ATOM 2284 N N . ASN A 1 284 ? 2.829 10.571 -0.131 1.00 87.50 284 ASN A N 1
ATOM 2285 C CA . ASN A 1 284 ? 1.467 11.058 0.070 1.00 87.50 284 ASN A CA 1
ATOM 2286 C C . ASN A 1 284 ? 1.533 12.542 0.488 1.00 87.50 284 ASN A C 1
ATOM 2288 O O . ASN A 1 284 ? 2.339 12.842 1.365 1.00 87.50 284 ASN A O 1
ATOM 2292 N N . PRO A 1 285 ? 0.734 13.467 -0.086 1.00 88.81 285 PRO A N 1
ATOM 2293 C CA . PRO A 1 285 ? -0.216 13.291 -1.192 1.00 88.81 285 PRO A CA 1
ATOM 2294 C C . PRO A 1 285 ? 0.346 13.566 -2.591 1.00 88.81 285 PRO A C 1
ATOM 2296 O O . PRO A 1 285 ? -0.372 13.387 -3.577 1.00 88.81 285 PRO A O 1
ATOM 2299 N N . GLU A 1 286 ? 1.597 14.012 -2.710 1.00 91.38 286 GLU A N 1
ATOM 2300 C CA . GLU A 1 286 ? 2.167 14.495 -3.975 1.00 91.38 286 GLU A CA 1
ATOM 2301 C C . GLU A 1 286 ? 2.039 13.473 -5.116 1.00 91.38 286 GLU A C 1
ATOM 2303 O O . GLU A 1 286 ? 1.530 13.808 -6.190 1.00 91.38 286 GLU A O 1
ATOM 2308 N N . SER A 1 287 ? 2.406 12.210 -4.880 1.00 93.81 287 SER A N 1
ATOM 2309 C CA . SER A 1 287 ? 2.362 11.173 -5.914 1.00 93.81 287 SER A CA 1
ATOM 2310 C C . SER A 1 287 ? 0.948 10.826 -6.373 1.00 93.81 287 SER A C 1
ATOM 2312 O O . SER A 1 287 ? 0.768 10.487 -7.540 1.00 93.81 287 SER A O 1
ATOM 2314 N N . PHE A 1 288 ? -0.071 10.956 -5.519 1.00 93.31 288 PHE A N 1
ATOM 2315 C CA . PHE A 1 288 ? -1.463 10.762 -5.944 1.00 93.31 288 PHE A CA 1
ATOM 2316 C C . PHE A 1 288 ? -1.902 11.853 -6.922 1.00 93.31 288 PHE A C 1
ATOM 2318 O O . PHE A 1 288 ? -2.536 11.551 -7.931 1.00 93.31 288 PHE A O 1
ATOM 2325 N N . SER A 1 289 ? -1.483 13.102 -6.687 1.00 94.75 289 SER A N 1
ATOM 2326 C CA . SER A 1 289 ? -1.711 14.193 -7.642 1.00 94.75 289 SER A CA 1
ATOM 2327 C C . SER A 1 289 ? -1.007 13.936 -8.977 1.00 94.75 289 SER A C 1
ATOM 2329 O O . SER A 1 289 ? -1.547 14.239 -10.043 1.00 94.75 289 SER A O 1
ATOM 2331 N N . VAL A 1 290 ? 0.201 13.369 -8.930 1.00 96.75 290 VAL A N 1
ATOM 2332 C CA . VAL A 1 290 ? 0.960 12.987 -10.125 1.00 96.75 290 VAL A CA 1
ATOM 2333 C C . VAL A 1 290 ? 0.245 11.886 -10.907 1.00 96.75 290 VAL A C 1
ATOM 2335 O O . VAL A 1 290 ? 0.085 12.039 -12.117 1.00 96.75 290 VAL A O 1
ATOM 2338 N N . ILE A 1 291 ? -0.219 10.828 -10.231 1.00 95.69 291 ILE A N 1
ATOM 2339 C CA . ILE A 1 291 ? -0.989 9.725 -10.828 1.00 95.69 291 ILE A CA 1
ATOM 2340 C C . ILE A 1 291 ? -2.235 10.269 -11.530 1.00 95.69 291 ILE A C 1
ATOM 2342 O O . ILE A 1 291 ? -2.377 10.067 -12.737 1.00 95.69 291 ILE A O 1
ATOM 2346 N N . GLU A 1 292 ? -3.072 11.024 -10.813 1.00 94.81 292 GLU A N 1
ATOM 2347 C CA . GLU A 1 292 ? -4.336 11.566 -11.325 1.00 94.81 292 GLU A CA 1
ATOM 2348 C C . GLU A 1 292 ? -4.123 12.406 -12.591 1.00 94.81 292 GLU A C 1
ATOM 2350 O O . GLU A 1 292 ? -4.769 12.193 -13.617 1.00 94.81 292 GLU A O 1
ATOM 2355 N N . LYS A 1 293 ? -3.156 13.329 -12.560 1.00 96.44 293 LYS A N 1
ATOM 2356 C CA . LYS A 1 293 ? -2.868 14.211 -13.699 1.00 96.44 293 LYS A CA 1
ATOM 2357 C C . LYS A 1 293 ? -2.178 13.495 -14.857 1.00 96.44 293 LYS A C 1
ATOM 2359 O O . LYS A 1 293 ? -2.179 14.020 -15.968 1.00 96.44 293 LYS A O 1
ATOM 2364 N N . SER A 1 294 ? -1.553 12.343 -14.607 1.00 95.75 294 SER A N 1
ATOM 2365 C CA . SER A 1 294 ? -0.783 11.637 -15.633 1.00 95.75 294 SER A CA 1
ATOM 2366 C C . SER A 1 294 ? -1.646 10.864 -16.630 1.00 95.75 294 SER A C 1
ATOM 2368 O O . SER A 1 294 ? -1.160 10.537 -17.716 1.00 95.75 294 SER A O 1
ATOM 2370 N N . GLY A 1 295 ? -2.906 10.594 -16.269 1.00 90.25 295 GLY A N 1
ATOM 2371 C CA . GLY A 1 295 ? -3.819 9.757 -17.046 1.00 90.25 295 GLY A CA 1
ATOM 2372 C C . GLY A 1 295 ? -3.662 8.255 -16.792 1.00 90.25 295 GLY A C 1
ATOM 2373 O O . GLY A 1 295 ? -4.149 7.467 -17.598 1.00 90.25 295 GLY A O 1
ATOM 2374 N N . LEU A 1 296 ? -2.983 7.851 -15.710 1.00 91.56 296 LEU A N 1
ATOM 2375 C CA . LEU A 1 296 ? -3.047 6.479 -15.199 1.00 91.56 296 LEU A CA 1
ATOM 2376 C C . LEU A 1 296 ? -4.462 6.244 -14.639 1.00 91.56 296 LEU A C 1
ATOM 2378 O O . LEU A 1 296 ? -4.874 6.968 -13.734 1.00 91.56 296 LEU A O 1
ATOM 2382 N N . VAL A 1 297 ? -5.203 5.300 -15.235 1.00 71.31 297 VAL A N 1
ATOM 2383 C CA . VAL A 1 297 ? -6.655 5.095 -15.023 1.00 71.31 297 VAL A CA 1
ATOM 2384 C C . VAL A 1 297 ? -6.944 3.967 -14.054 1.00 71.31 297 VAL A C 1
ATOM 2386 O O . VAL A 1 297 ? -6.472 2.851 -14.347 1.00 71.31 297 VAL A O 1
#

Organism: NCBI:txid408172

pLDDT: mean 87.45, std 14.4, range [46.81, 98.19]

Foldseek 3Di:
DDADEAEDPDPPHLEYEDDAQCDCCVVVLPQAADWDWDQDPNDTAIQGSDPDHDPDQWDQDPVNGIYGDGCLPVVLVCVVLVSNQARDPDQDPQRGHDPCPDPCNVVVNVVPPNNVSSVVSVQVSQVSRPPGHDDDDPVVVDDDDDAAEAEQFEQACVLVVVLVVVVVVPNPPVNVVVVVVVVVDDRPRNCLVVVVVVCVVVVHAHEYAAEQDQDDDPNHGGHPDHCLDPVNVVSLVVSVVVPHAYAHQYERCLLQPLVSLLVSQVSRPDQHQDYAHVVNPHGPPRSVVSCVSNPND

Sequence (297 aa):
KPIQLGYGNNNESILRVVPGEVDSFFSDKQEIPNYCFIVWDGKNIPILFSESKIQQLIERTEQSHTIIHGDVIMSTFYFLSCWQENVSDATDEMGRFPFKESFLSKSGLICTPVVNYYFDILVKAIESVPGMSVSMNPKHTHGLKVGITHDIDQCKTGSLQDGYRQVRGGEWWNGSKKWIQRIYGQDLWFNFDQLLKIEKELDVTSSYYFITEKKRKNGYPNADYDFSSKQMQKVINKLANIGHEVGIHGSIGTGYDTAKLSGELSKFPNQVHGGRFHYLMMSNPESFSVIEKSGLV

InterPro domains:
  IPR054297 Domain of unknown function DUF7033 [PF23019] (23-128)

Secondary structure (DSSP, 8-state):
----EEESS-TT-SEEEPP---TTTTTTT-SS--EEEEEETTEEEEEES--S--S-SEEE-TTS-EEESS-HHHHHHHHHTTHHHHH-----TTSSPPGGGSHHHHTT-TT--HHHHHHHHHHHHHHTSTT---PPPHHHHSS----EEEEE--SSSHHHHHHHHHHHTT-HHHHHHHHHHHHHS--TT--HHHHHHHHHHTT--EEEEE------BTTB---SS-TTSHHHHHHHHHHHHTT-EEEEEEPTTGGG-HHHHHHHHTTSSS----EEEGGG---TTHHHHHHHHHT--